Protein AF-A0A9D5JSS4-F1 (afdb_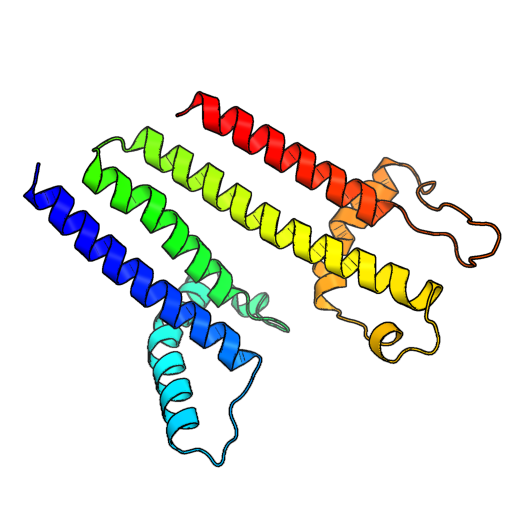monomer_lite)

Secondary structure (DSSP, 8-state):
-HHHHHHHHHHHHHHHHHHHHHHHHHHHHHSPPPTT-HHHHHHHHHHHHHHHHHHHHHHHHTTGGGT-SS---HHHHHHHHHHHHIIIIIHHHHH--HHHHHHHHHHHHHHHHHHHHHHHHHHHHHHHHHHHH-TTSGGGG---HHHHHHHHHHHHHHHHHTTTTTEEEETTEEEEEE-HHHHHHHHHHHHHHHHHHHHHT--

Structure (mmCIF, N/CA/C/O backbone):
data_AF-A0A9D5JSS4-F1
#
_entry.id   AF-A0A9D5JSS4-F1
#
loop_
_atom_site.group_PDB
_atom_site.id
_atom_site.type_symbol
_atom_site.label_atom_id
_atom_site.label_alt_id
_atom_site.label_comp_id
_atom_site.label_asym_id
_atom_site.label_entity_id
_atom_site.label_seq_id
_atom_site.pdbx_PDB_ins_code
_atom_site.Cartn_x
_atom_site.Cartn_y
_atom_site.Cartn_z
_atom_site.occupancy
_atom_site.B_iso_or_equiv
_atom_site.auth_seq_id
_atom_site.auth_comp_id
_atom_site.auth_asym_id
_atom_site.auth_atom_id
_atom_site.pdbx_PDB_model_num
ATOM 1 N N . MET A 1 1 ? -21.360 8.383 25.115 1.00 73.62 1 MET A N 1
ATOM 2 C CA . MET A 1 1 ? -20.710 8.762 23.834 1.00 73.62 1 MET A CA 1
ATOM 3 C C . MET A 1 1 ? -19.256 9.223 23.995 1.00 73.62 1 MET A C 1
ATOM 5 O O . MET A 1 1 ? -18.426 8.776 23.217 1.00 73.62 1 MET A O 1
ATOM 9 N N . ILE A 1 2 ? -18.907 10.043 24.999 1.00 89.69 2 ILE A N 1
ATOM 10 C CA . ILE A 1 2 ? -17.524 10.543 25.194 1.00 89.69 2 ILE A CA 1
ATOM 11 C C . ILE A 1 2 ? -16.511 9.417 25.475 1.00 89.69 2 ILE A C 1
ATOM 13 O O . ILE A 1 2 ? -15.455 9.380 24.853 1.00 89.69 2 ILE A O 1
ATOM 17 N N . VAL A 1 3 ? -16.852 8.458 26.346 1.00 91.31 3 VAL A N 1
ATOM 18 C CA . VAL A 1 3 ? -15.957 7.341 26.716 1.00 91.31 3 VAL A CA 1
ATOM 19 C C . VAL A 1 3 ? -15.521 6.525 25.495 1.00 91.31 3 VAL A C 1
ATOM 21 O O . VAL A 1 3 ? -14.331 6.288 25.305 1.00 91.31 3 VAL A O 1
ATOM 24 N N . LEU A 1 4 ? -16.467 6.153 24.626 1.00 92.12 4 LEU A N 1
ATOM 25 C CA . LEU A 1 4 ? -16.175 5.371 23.425 1.00 92.12 4 LEU A CA 1
ATOM 26 C C . LEU A 1 4 ? -15.297 6.142 22.433 1.00 92.12 4 LEU A C 1
ATOM 28 O O . LEU A 1 4 ? -14.368 5.578 21.864 1.00 92.12 4 LEU A O 1
ATOM 32 N N . ARG A 1 5 ? -15.542 7.447 22.274 1.00 92.69 5 ARG A N 1
ATOM 33 C CA . ARG A 1 5 ? -14.715 8.315 21.428 1.00 92.69 5 ARG A CA 1
ATOM 34 C C . ARG A 1 5 ? -13.285 8.428 21.962 1.00 92.69 5 ARG A C 1
ATOM 36 O O . ARG A 1 5 ? -12.343 8.345 21.181 1.00 92.69 5 ARG A O 1
ATOM 43 N N . ASN A 1 6 ? -13.116 8.566 23.276 1.00 95.12 6 ASN A N 1
ATOM 44 C CA . ASN A 1 6 ? -11.794 8.593 23.904 1.00 95.12 6 ASN A CA 1
ATOM 45 C C . ASN A 1 6 ? -11.066 7.260 23.715 1.00 95.12 6 ASN A C 1
ATOM 47 O O . ASN A 1 6 ? -9.892 7.246 23.354 1.00 95.12 6 ASN A O 1
ATOM 51 N N . PHE A 1 7 ? -11.777 6.144 23.871 1.00 96.12 7 PHE A N 1
ATOM 52 C CA . PHE A 1 7 ? -11.230 4.818 23.604 1.00 96.12 7 PHE A CA 1
ATOM 53 C C . PHE A 1 7 ? -10.817 4.648 22.134 1.00 96.12 7 PHE A C 1
ATOM 55 O O . PHE A 1 7 ? -9.712 4.186 21.854 1.00 96.12 7 PHE A O 1
ATOM 62 N N . ALA A 1 8 ? -11.644 5.115 21.193 1.00 96.94 8 ALA A N 1
ATOM 63 C CA . ALA A 1 8 ? -11.317 5.120 19.770 1.00 96.94 8 ALA A CA 1
ATOM 64 C C . ALA A 1 8 ? -10.038 5.919 19.480 1.00 96.94 8 ALA A C 1
ATOM 66 O O . ALA A 1 8 ? -9.200 5.473 18.705 1.00 96.94 8 ALA A O 1
ATOM 67 N N . ASN A 1 9 ? -9.860 7.076 20.125 1.00 96.56 9 ASN A N 1
ATOM 68 C CA . ASN A 1 9 ? -8.666 7.907 19.962 1.00 96.56 9 ASN A CA 1
ATOM 69 C C . ASN A 1 9 ? -7.401 7.229 20.500 1.00 96.56 9 ASN A C 1
ATOM 71 O O . ASN A 1 9 ? -6.352 7.330 19.871 1.00 96.56 9 ASN A O 1
ATOM 75 N N . ILE A 1 10 ? -7.498 6.510 21.621 1.00 97.88 10 ILE A N 1
ATOM 76 C CA . ILE A 1 10 ? -6.377 5.722 22.150 1.00 97.88 10 ILE A CA 1
ATOM 77 C C . ILE A 1 10 ? -6.001 4.619 21.157 1.00 97.88 10 ILE A C 1
ATOM 79 O O . ILE A 1 10 ? -4.826 4.468 20.832 1.00 97.88 10 ILE A O 1
ATOM 83 N N . ILE A 1 11 ? -6.985 3.885 20.626 1.00 98.06 11 ILE A N 1
ATOM 84 C CA . ILE A 1 11 ? -6.733 2.849 19.613 1.00 98.06 11 ILE A CA 1
ATOM 85 C C . ILE A 1 11 ? -6.098 3.456 18.359 1.00 98.06 11 ILE A C 1
ATOM 87 O O . ILE A 1 11 ? -5.116 2.917 17.857 1.00 98.06 11 ILE A O 1
ATOM 91 N N . ASP A 1 12 ? -6.622 4.578 17.867 1.00 98.19 12 ASP A N 1
ATOM 92 C CA . ASP A 1 12 ? -6.081 5.278 16.700 1.00 98.19 12 ASP A CA 1
ATOM 93 C C . ASP A 1 12 ? -4.618 5.680 16.912 1.00 98.19 12 ASP A C 1
ATOM 95 O O . ASP A 1 12 ? -3.776 5.419 16.056 1.00 98.19 12 ASP A O 1
ATOM 99 N N . MET A 1 13 ? -4.300 6.233 18.087 1.00 98.12 13 MET A N 1
ATOM 100 C CA . MET A 1 13 ? -2.940 6.606 18.471 1.00 98.12 13 MET A CA 1
ATOM 101 C C . MET A 1 13 ? -2.007 5.389 18.506 1.00 98.12 13 MET A C 1
A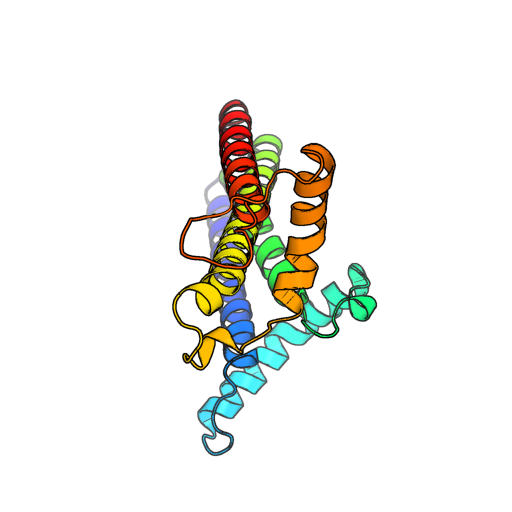TOM 103 O O . MET A 1 13 ? -0.905 5.449 17.961 1.00 98.12 13 MET A O 1
ATOM 107 N N . LEU A 1 14 ? -2.443 4.269 19.093 1.00 98.31 14 LEU A N 1
ATOM 108 C CA . LEU A 1 14 ? -1.659 3.030 19.145 1.00 98.31 14 LEU A CA 1
ATOM 109 C C . LEU A 1 14 ? -1.434 2.437 17.748 1.00 98.31 14 LEU A C 1
ATOM 111 O O . LEU A 1 14 ? -0.310 2.066 17.410 1.00 98.31 14 LEU A O 1
ATOM 115 N N . LEU A 1 15 ? -2.478 2.385 16.916 1.00 98.12 15 LEU A N 1
ATOM 116 C CA . LEU A 1 15 ? -2.382 1.915 15.533 1.00 98.12 15 LEU A CA 1
ATOM 117 C C . LEU A 1 15 ? -1.469 2.820 14.700 1.00 98.12 15 LEU A C 1
ATOM 119 O O . LEU A 1 15 ? -0.669 2.321 13.913 1.00 98.12 15 LEU A O 1
ATOM 123 N N . GLN A 1 16 ? -1.548 4.138 14.883 1.00 97.50 16 GLN A N 1
ATOM 124 C CA . GLN A 1 16 ? -0.686 5.096 14.198 1.00 97.50 16 GLN A CA 1
ATOM 125 C C . GLN A 1 16 ? 0.778 4.955 14.627 1.00 97.50 16 GLN A C 1
ATOM 127 O O . GLN A 1 16 ? 1.660 4.924 13.770 1.00 97.50 16 GLN A O 1
ATOM 132 N N . ALA A 1 17 ? 1.046 4.825 15.928 1.00 97.81 17 ALA A N 1
ATOM 133 C CA . ALA A 1 17 ? 2.392 4.582 16.439 1.00 97.81 17 ALA A CA 1
ATOM 134 C C . ALA A 1 17 ? 2.964 3.265 15.893 1.00 97.81 17 ALA A C 1
ATOM 136 O O . ALA A 1 17 ? 4.106 3.221 15.433 1.00 97.81 17 ALA A O 1
ATOM 137 N N . TYR A 1 18 ? 2.155 2.202 15.868 1.00 97.81 18 TYR A N 1
ATOM 138 C CA . TYR A 1 18 ? 2.585 0.920 15.321 1.00 97.81 18 TYR A CA 1
ATOM 139 C C . TYR A 1 18 ? 2.814 0.972 13.803 1.00 97.81 18 TYR A C 1
ATOM 141 O O . TYR A 1 18 ? 3.775 0.383 13.311 1.00 97.81 18 TYR A O 1
ATOM 149 N N . LEU A 1 19 ? 2.008 1.738 13.057 1.00 96.25 19 LEU A N 1
ATOM 150 C CA . LEU A 1 19 ? 2.233 1.983 11.630 1.00 96.25 19 LEU A CA 1
ATOM 151 C C . LEU A 1 19 ? 3.608 2.619 11.388 1.00 96.25 19 LEU A C 1
ATOM 153 O O . LEU A 1 19 ? 4.338 2.154 10.514 1.00 96.25 19 LEU A O 1
ATOM 157 N N . TRP A 1 20 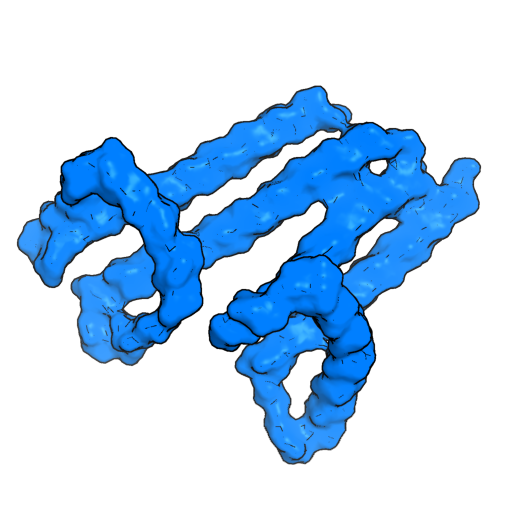? 3.996 3.619 12.187 1.00 96.44 20 TRP A N 1
ATOM 158 C CA . TRP A 1 20 ? 5.334 4.217 12.111 1.00 96.44 20 TRP A CA 1
ATOM 159 C C . TRP A 1 20 ? 6.450 3.212 12.418 1.00 96.44 20 TRP A C 1
ATOM 161 O O . TRP A 1 20 ? 7.455 3.196 11.711 1.00 96.44 20 TRP A O 1
ATOM 171 N N . ILE A 1 21 ? 6.270 2.330 13.409 1.00 96.12 21 ILE A N 1
ATOM 172 C CA . ILE A 1 21 ? 7.230 1.251 13.709 1.00 96.12 21 ILE A CA 1
ATOM 173 C C . ILE A 1 21 ? 7.411 0.330 12.495 1.00 96.12 21 ILE A C 1
ATOM 175 O O . ILE A 1 21 ? 8.542 0.045 12.098 1.00 96.12 21 ILE A O 1
ATOM 179 N N . VAL A 1 22 ? 6.312 -0.120 11.883 1.00 95.75 22 VAL A N 1
ATOM 180 C CA . VAL A 1 22 ? 6.355 -0.983 10.692 1.00 95.75 22 VAL A CA 1
ATOM 181 C C . VAL A 1 22 ? 7.018 -0.259 9.521 1.00 95.75 22 VAL A C 1
ATOM 183 O O . VAL A 1 22 ? 7.870 -0.836 8.850 1.00 95.75 22 VAL A O 1
ATOM 186 N N . PHE A 1 23 ? 6.685 1.013 9.304 1.00 93.06 23 PHE A N 1
ATOM 187 C CA . PHE A 1 23 ? 7.268 1.826 8.239 1.00 93.06 23 PHE A CA 1
ATOM 188 C C . PHE A 1 23 ? 8.787 1.997 8.400 1.00 93.06 23 PHE A C 1
ATOM 190 O O . PHE A 1 23 ? 9.537 1.760 7.453 1.00 93.06 23 PHE A O 1
ATOM 197 N N . LEU A 1 24 ? 9.263 2.306 9.613 1.00 93.75 24 LEU A N 1
ATOM 198 C CA . LEU A 1 24 ? 10.697 2.370 9.916 1.00 93.75 24 LEU A CA 1
ATOM 199 C C . LEU A 1 24 ? 11.385 1.018 9.696 1.00 93.75 24 LEU A C 1
ATOM 201 O O . LEU A 1 24 ? 12.474 0.971 9.128 1.00 93.75 24 LEU A O 1
ATOM 205 N N . ALA A 1 25 ? 10.751 -0.089 10.096 1.00 91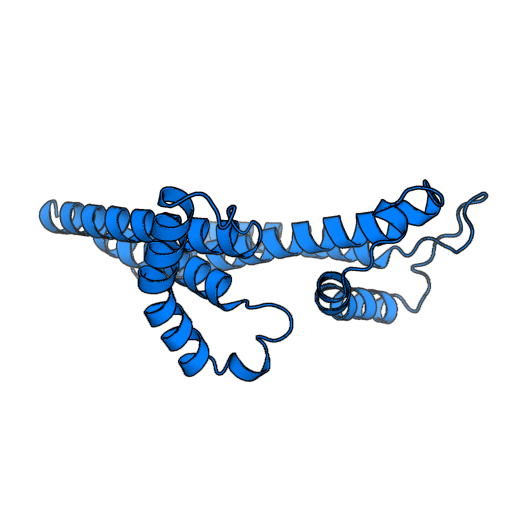.75 25 ALA A N 1
ATOM 206 C CA . ALA A 1 25 ? 11.297 -1.426 9.868 1.00 91.75 25 ALA A CA 1
ATOM 207 C C . ALA A 1 25 ? 11.483 -1.731 8.371 1.00 91.75 25 ALA A C 1
ATOM 209 O O . ALA A 1 25 ? 12.486 -2.341 8.000 1.00 91.75 25 ALA A O 1
ATOM 210 N N . VAL A 1 26 ? 10.562 -1.273 7.512 1.00 89.81 26 VAL A N 1
ATOM 211 C CA . VAL A 1 26 ? 10.695 -1.388 6.049 1.00 89.81 26 VAL A CA 1
ATOM 212 C C . VAL A 1 26 ? 11.866 -0.555 5.542 1.00 89.81 26 VAL A C 1
ATOM 214 O O . VAL A 1 26 ? 12.731 -1.099 4.859 1.00 89.81 26 VAL A O 1
ATOM 217 N N . ILE A 1 27 ? 11.948 0.723 5.918 1.00 88.75 27 ILE A N 1
ATOM 218 C CA . ILE A 1 27 ? 13.041 1.610 5.487 1.00 88.75 27 ILE A CA 1
ATOM 219 C C . ILE A 1 27 ? 14.402 1.015 5.863 1.00 88.75 27 ILE A C 1
ATOM 221 O O . ILE A 1 27 ? 15.266 0.852 5.003 1.00 88.75 27 ILE A O 1
ATOM 225 N N . PHE A 1 28 ? 14.589 0.614 7.122 1.00 87.94 28 PHE A N 1
ATOM 226 C CA . PHE A 1 28 ? 15.863 0.058 7.587 1.00 87.94 28 PHE A CA 1
ATOM 227 C C . PHE A 1 28 ? 16.152 -1.355 7.069 1.00 87.94 28 PHE A C 1
ATOM 229 O O . PHE A 1 28 ? 17.282 -1.826 7.197 1.00 87.94 28 PHE A O 1
ATOM 236 N N . SER A 1 29 ? 15.168 -2.036 6.474 1.00 82.12 29 SER A N 1
ATOM 237 C CA . SER A 1 29 ? 15.419 -3.285 5.748 1.00 82.12 29 SER A CA 1
ATOM 238 C C . SER A 1 29 ? 16.090 -3.047 4.393 1.00 82.12 29 SER A C 1
ATOM 240 O O . SER A 1 29 ? 16.840 -3.905 3.936 1.00 82.12 29 SER A O 1
ATOM 242 N N . TRP A 1 30 ? 15.849 -1.888 3.767 1.00 76.44 30 TRP A N 1
ATOM 243 C CA . TRP A 1 30 ? 16.453 -1.502 2.486 1.00 76.44 30 TRP A CA 1
ATOM 244 C C . TRP A 1 30 ? 17.737 -0.700 2.670 1.00 76.44 30 TRP A C 1
ATOM 246 O O . TRP A 1 30 ? 18.669 -0.839 1.884 1.00 76.44 30 TRP A O 1
ATOM 256 N N . PHE A 1 31 ? 17.800 0.098 3.734 1.00 79.00 31 PHE A N 1
ATOM 257 C CA . PHE A 1 31 ? 18.959 0.903 4.098 1.00 79.00 31 PHE A CA 1
ATOM 258 C C . PHE A 1 31 ? 19.558 0.370 5.405 1.00 79.00 31 PHE A C 1
ATOM 260 O O . PHE A 1 31 ? 19.241 0.883 6.487 1.00 79.00 31 PHE A O 1
ATOM 267 N N . PRO A 1 32 ? 20.388 -0.690 5.346 1.00 77.62 32 PRO A N 1
ATOM 268 C CA . PRO A 1 32 ? 21.044 -1.204 6.534 1.00 77.62 32 PRO A CA 1
ATOM 269 C C . PRO A 1 32 ? 21.988 -0.136 7.097 1.00 77.62 32 PRO A C 1
ATOM 271 O O . PRO A 1 32 ? 22.858 0.390 6.408 1.00 77.62 32 PRO A O 1
ATOM 274 N N . LEU A 1 33 ? 21.793 0.185 8.371 1.00 79.19 33 LEU A N 1
ATOM 275 C CA . LEU A 1 33 ? 22.648 1.072 9.143 1.00 79.19 33 LEU A CA 1
ATOM 276 C C . LEU A 1 33 ? 24.053 0.476 9.303 1.00 79.19 33 LEU A C 1
ATOM 278 O O . LEU A 1 33 ? 24.225 -0.745 9.300 1.00 79.19 33 LEU A O 1
ATOM 282 N N . SER A 1 34 ? 25.050 1.351 9.468 1.00 80.25 34 SER A N 1
ATOM 283 C CA . SER A 1 34 ? 26.449 0.947 9.625 1.00 80.25 34 SER A CA 1
ATOM 284 C C . SER A 1 34 ? 26.624 -0.010 10.815 1.00 80.25 34 SER A C 1
ATOM 286 O O . SER A 1 34 ? 26.186 0.319 11.922 1.00 80.25 34 SER A O 1
ATOM 288 N N . PRO A 1 35 ? 27.323 -1.150 10.640 1.00 79.12 35 PRO A N 1
ATOM 289 C CA . PRO A 1 35 ? 27.594 -2.095 11.721 1.00 79.12 35 PRO A CA 1
ATOM 290 C C . PRO A 1 35 ? 28.406 -1.513 12.876 1.00 79.12 35 PRO A C 1
ATOM 292 O O . PRO A 1 35 ? 28.467 -2.126 13.928 1.00 79.12 35 PRO A O 1
ATOM 295 N N . HIS A 1 36 ? 29.051 -0.362 12.717 1.00 83.81 36 HIS A N 1
ATOM 296 C CA . HIS A 1 36 ? 29.939 0.182 13.746 1.00 83.81 36 HIS A CA 1
ATOM 297 C C . HIS A 1 36 ? 29.241 1.176 14.685 1.00 83.81 36 HIS A C 1
ATOM 299 O O . HIS A 1 36 ? 29.831 1.556 15.690 1.00 83.81 36 HIS A O 1
ATOM 305 N N . ASP A 1 37 ? 27.992 1.567 14.400 1.00 86.06 37 ASP A N 1
ATOM 306 C CA . ASP A 1 37 ? 27.208 2.445 15.275 1.00 86.06 37 ASP A CA 1
ATOM 307 C C . ASP A 1 37 ? 26.322 1.613 16.232 1.00 86.06 37 ASP A C 1
ATOM 309 O O . ASP A 1 37 ? 25.339 0.994 15.795 1.00 86.06 37 ASP A O 1
ATOM 313 N N . PRO A 1 38 ? 26.619 1.598 17.549 1.00 87.62 38 PRO A N 1
ATOM 314 C CA . PRO A 1 38 ? 25.865 0.813 18.525 1.00 87.62 38 PRO A CA 1
ATOM 315 C C . PRO A 1 38 ? 24.394 1.234 18.635 1.00 87.62 38 PRO A C 1
ATOM 317 O O . PRO A 1 38 ? 23.538 0.411 18.966 1.00 87.62 38 PRO A O 1
ATOM 320 N N . THR A 1 39 ? 24.078 2.507 18.392 1.00 88.06 39 THR A N 1
ATOM 321 C CA . THR A 1 39 ? 22.711 3.040 18.498 1.00 88.06 39 THR A CA 1
ATOM 322 C C . THR A 1 39 ? 21.869 2.559 17.329 1.00 88.06 39 THR A C 1
ATOM 324 O O . THR A 1 39 ? 20.750 2.073 17.508 1.00 88.06 39 THR A O 1
ATOM 327 N N . ALA A 1 40 ? 22.445 2.620 16.134 1.00 86.62 40 ALA A N 1
ATOM 328 C CA . ALA A 1 40 ? 21.809 2.184 14.905 1.00 86.62 40 ALA A CA 1
ATOM 329 C C . ALA A 1 40 ? 21.436 0.688 14.968 1.00 86.62 40 ALA A C 1
ATOM 331 O O . ALA A 1 40 ? 20.300 0.301 14.673 1.00 86.62 40 ALA A O 1
ATOM 332 N N . GLN A 1 41 ? 22.348 -0.153 15.471 1.00 87.81 41 GLN A N 1
ATOM 333 C CA . GLN A 1 41 ? 22.074 -1.575 15.696 1.00 87.81 41 GLN A CA 1
ATOM 334 C C . GLN A 1 41 ? 20.922 -1.814 16.682 1.00 87.81 41 GLN A C 1
ATOM 336 O O . GLN A 1 41 ? 20.050 -2.650 16.429 1.00 87.81 41 GLN A O 1
ATOM 341 N N . LYS A 1 42 ? 20.890 -1.075 17.801 1.00 90.88 42 LYS A N 1
ATOM 342 C CA . LYS A 1 42 ? 19.817 -1.192 18.803 1.00 90.88 42 LYS A CA 1
ATOM 343 C C . LYS A 1 42 ? 18.452 -0.874 18.197 1.00 90.88 42 LYS A C 1
ATOM 345 O O . LYS A 1 42 ? 17.502 -1.616 18.448 1.00 90.88 42 LYS A O 1
ATOM 350 N N . ILE A 1 43 ? 18.362 0.169 17.368 1.00 91.00 43 ILE A N 1
ATOM 351 C CA . ILE A 1 43 ? 17.123 0.544 16.670 1.00 91.00 43 ILE A CA 1
ATOM 352 C C . ILE A 1 43 ? 16.675 -0.587 15.742 1.00 91.00 43 ILE A C 1
ATOM 354 O O . ILE A 1 43 ? 15.534 -1.035 15.832 1.00 91.00 43 ILE A O 1
ATOM 358 N N . GLN A 1 44 ? 17.565 -1.115 14.898 1.00 90.12 44 GLN A N 1
ATOM 359 C CA . GLN A 1 44 ? 17.215 -2.221 14.001 1.00 90.12 44 GLN A CA 1
ATOM 360 C C . GLN A 1 44 ? 16.756 -3.470 14.753 1.00 90.12 44 GLN A C 1
ATOM 362 O O . GLN A 1 44 ? 15.794 -4.122 14.347 1.00 90.12 44 GLN A O 1
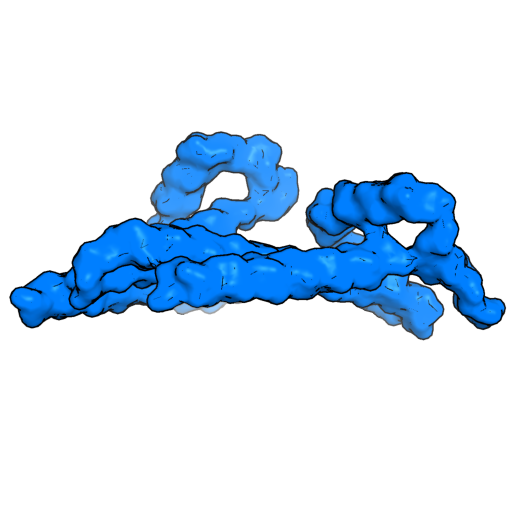ATOM 367 N N . HIS A 1 45 ? 17.429 -3.811 15.851 1.00 91.44 45 HIS A N 1
ATOM 368 C CA . HIS A 1 45 ? 17.070 -4.964 16.670 1.00 91.44 45 HIS A CA 1
ATOM 369 C C . HIS A 1 45 ? 15.713 -4.785 17.348 1.00 91.44 45 HIS A C 1
ATOM 371 O O . HIS A 1 45 ? 14.897 -5.708 17.346 1.00 91.44 45 HIS A O 1
ATOM 377 N N . PHE A 1 46 ? 15.442 -3.587 17.873 1.00 94.50 46 PHE A N 1
ATOM 378 C CA . PHE A 1 46 ? 14.136 -3.230 18.417 1.00 94.50 46 PHE A CA 1
ATOM 379 C C . PHE A 1 46 ? 13.040 -3.357 17.355 1.00 94.50 46 PHE A C 1
ATOM 381 O O . PHE A 1 46 ? 12.061 -4.066 17.578 1.00 94.50 46 PHE A O 1
ATOM 388 N N . LEU A 1 47 ? 13.231 -2.750 16.179 1.00 94.38 47 LEU A N 1
ATOM 389 C CA . LEU A 1 47 ? 12.264 -2.799 15.082 1.00 94.38 47 LEU A CA 1
ATOM 390 C C . LEU A 1 47 ? 11.996 -4.235 14.632 1.00 94.38 47 LEU A C 1
ATOM 392 O O . LEU A 1 47 ? 10.837 -4.625 14.497 1.00 94.38 47 LEU A O 1
ATOM 396 N N . LYS A 1 48 ? 13.044 -5.054 14.470 1.00 92.50 48 LYS A N 1
ATOM 397 C CA . LYS A 1 48 ? 12.897 -6.483 14.157 1.00 92.50 48 LYS A CA 1
ATOM 398 C C . LYS A 1 48 ? 12.106 -7.205 15.243 1.00 92.50 48 LYS A C 1
ATOM 400 O O . LYS A 1 48 ? 11.146 -7.894 14.924 1.00 92.50 48 LYS A O 1
ATOM 405 N N . ARG A 1 49 ? 12.438 -7.032 16.523 1.00 95.50 49 ARG A N 1
ATOM 406 C CA . ARG A 1 49 ? 11.698 -7.679 17.623 1.00 95.50 49 ARG A CA 1
ATOM 407 C C . ARG A 1 49 ? 10.235 -7.236 17.699 1.00 95.50 49 ARG A C 1
ATOM 409 O O . ARG A 1 49 ? 9.378 -8.072 17.959 1.00 95.50 49 ARG A O 1
ATOM 416 N N . ALA A 1 50 ? 9.951 -5.961 17.442 1.00 95.88 50 ALA A N 1
ATOM 417 C CA . ALA A 1 50 ? 8.601 -5.401 17.489 1.00 95.88 50 ALA A CA 1
ATOM 418 C C . ALA A 1 50 ? 7.724 -5.821 16.294 1.00 95.88 50 ALA A C 1
ATOM 420 O O . ALA A 1 50 ? 6.503 -5.931 16.421 1.00 95.88 50 ALA A O 1
ATOM 421 N N . THR A 1 51 ? 8.324 -6.057 15.125 1.00 96.25 51 THR A N 1
ATOM 422 C CA . THR A 1 51 ? 7.585 -6.357 13.886 1.00 96.25 51 THR A CA 1
ATOM 423 C C . THR A 1 51 ? 7.557 -7.839 13.537 1.00 96.25 51 THR A C 1
ATOM 425 O O . THR A 1 51 ? 6.546 -8.326 13.035 1.00 96.25 51 THR A O 1
ATOM 428 N N . GLN A 1 52 ? 8.613 -8.596 13.846 1.00 94.12 52 GLN A N 1
ATOM 429 C CA . GLN A 1 52 ? 8.748 -9.989 13.421 1.00 94.12 52 GLN A CA 1
ATOM 430 C C . GLN A 1 52 ? 7.628 -10.918 13.922 1.00 94.12 52 GLN A C 1
ATOM 432 O O . GLN A 1 52 ? 7.221 -11.774 13.136 1.00 94.12 52 GLN A O 1
ATOM 437 N N . PRO A 1 53 ? 7.088 -10.795 15.154 1.00 95.38 53 PRO A N 1
ATOM 438 C CA . PRO A 1 53 ? 5.951 -11.611 15.582 1.00 95.38 53 PRO A CA 1
ATOM 439 C C . PRO A 1 53 ? 4.732 -11.420 14.675 1.00 95.38 53 PRO A C 1
ATOM 441 O O . PRO A 1 53 ? 4.149 -12.399 14.209 1.00 95.38 53 PRO A O 1
ATOM 444 N N . VAL A 1 54 ? 4.407 -10.165 14.348 1.00 95.62 54 VAL A N 1
ATOM 445 C CA . VAL A 1 54 ? 3.291 -9.821 13.459 1.00 95.62 54 VAL A CA 1
ATOM 446 C C . VAL A 1 54 ? 3.602 -10.243 12.027 1.00 95.62 54 VAL A C 1
ATOM 448 O O . VAL A 1 54 ? 2.782 -10.899 11.393 1.00 95.62 54 VAL A O 1
ATOM 451 N N . PHE A 1 55 ? 4.811 -9.982 11.528 1.00 94.19 55 PHE A N 1
ATOM 452 C CA . PHE A 1 55 ? 5.209 -10.420 10.190 1.00 94.19 55 PHE A CA 1
ATOM 453 C C . PHE A 1 55 ? 5.129 -11.945 10.050 1.00 94.19 55 PHE A C 1
ATOM 455 O O . PHE A 1 55 ? 4.583 -12.459 9.080 1.00 94.19 55 PHE A O 1
ATOM 462 N N . ASN A 1 56 ? 5.602 -12.698 11.040 1.00 92.69 56 ASN A N 1
ATOM 463 C CA . ASN A 1 56 ? 5.506 -14.155 11.036 1.00 92.69 56 ASN A CA 1
ATOM 464 C C . ASN A 1 56 ? 4.056 -14.643 11.091 1.00 92.69 56 ASN A C 1
ATOM 466 O O . ASN A 1 56 ? 3.732 -15.608 10.398 1.00 92.69 56 ASN A O 1
ATOM 470 N N . ALA A 1 57 ? 3.195 -13.991 11.879 1.00 92.94 57 ALA A N 1
ATOM 471 C CA . ALA A 1 57 ? 1.772 -14.307 11.908 1.00 92.94 57 ALA A CA 1
ATOM 472 C C . ALA A 1 57 ? 1.154 -14.130 10.513 1.00 92.94 57 ALA A C 1
ATOM 474 O O . ALA A 1 57 ? 0.588 -15.077 9.980 1.00 92.94 57 ALA A O 1
ATOM 475 N N . PHE A 1 58 ? 1.378 -12.986 9.861 1.00 92.50 58 PHE A N 1
ATOM 476 C CA . PHE A 1 58 ? 0.891 -12.732 8.503 1.00 92.50 58 PHE A CA 1
ATOM 477 C C . PHE A 1 58 ? 1.449 -13.724 7.475 1.00 92.50 58 PHE A C 1
ATOM 479 O O . PHE A 1 58 ? 0.690 -14.279 6.682 1.00 92.50 58 PHE A O 1
ATOM 486 N N . ARG A 1 59 ? 2.757 -14.019 7.511 1.00 91.44 59 ARG A N 1
ATOM 487 C CA . ARG A 1 59 ? 3.380 -15.002 6.604 1.00 91.44 59 ARG A CA 1
ATOM 488 C C . ARG A 1 59 ? 2.764 -16.393 6.736 1.00 91.44 59 ARG A C 1
ATOM 490 O O . ARG A 1 59 ? 2.680 -17.103 5.737 1.00 91.44 59 ARG A O 1
ATOM 497 N N . ARG A 1 60 ? 2.370 -16.795 7.948 1.00 89.62 60 ARG A N 1
ATOM 498 C CA . ARG A 1 60 ? 1.705 -18.080 8.206 1.00 89.62 60 ARG A CA 1
ATOM 499 C C . ARG A 1 60 ? 0.243 -18.046 7.769 1.00 89.62 60 ARG A C 1
ATOM 501 O O . ARG A 1 60 ? -0.157 -18.907 6.996 1.00 89.62 60 ARG A O 1
ATOM 508 N N . THR A 1 61 ? -0.516 -17.039 8.198 1.00 90.50 61 THR A N 1
ATOM 509 C CA . THR A 1 61 ? -1.954 -16.914 7.912 1.00 90.50 61 THR A CA 1
ATOM 510 C C . THR A 1 61 ? -2.240 -16.838 6.416 1.00 90.50 61 THR A C 1
ATOM 512 O O . THR A 1 61 ? -3.107 -17.548 5.920 1.00 90.50 61 THR A O 1
ATOM 515 N N . PHE A 1 62 ? -1.477 -16.031 5.679 1.00 84.50 62 PHE A N 1
ATOM 516 C CA . PHE A 1 62 ? -1.659 -15.851 4.236 1.00 84.50 62 PHE A CA 1
ATOM 517 C C . PHE A 1 62 ? -0.755 -16.771 3.397 1.00 84.50 62 PHE A C 1
ATOM 519 O O . PHE A 1 62 ? -0.633 -16.574 2.192 1.00 84.50 62 PHE A O 1
ATOM 526 N N . GLN A 1 63 ? -0.085 -17.751 4.026 1.00 83.62 63 GLN A N 1
ATOM 527 C CA . GLN A 1 63 ? 0.818 -18.715 3.374 1.00 83.62 63 GLN A CA 1
ATOM 528 C C . GLN A 1 63 ? 1.857 -18.056 2.443 1.00 83.62 63 GLN A C 1
ATOM 530 O O . GLN A 1 63 ? 2.276 -18.608 1.424 1.00 83.62 63 GLN A O 1
ATOM 535 N N . LEU A 1 64 ? 2.324 -16.860 2.812 1.00 78.69 64 LEU A N 1
ATOM 536 C CA . LEU A 1 64 ? 3.177 -16.018 1.967 1.00 78.69 64 LEU A CA 1
ATOM 537 C C . LEU A 1 64 ? 4.591 -16.571 1.810 1.00 78.69 64 LEU A C 1
ATOM 539 O O . LEU A 1 64 ? 5.344 -16.083 0.979 1.00 78.69 64 LEU A O 1
ATOM 543 N N . GLN A 1 65 ? 4.956 -17.604 2.569 1.00 71.62 65 GLN A N 1
ATOM 544 C CA . GLN A 1 65 ? 6.283 -18.229 2.560 1.00 71.62 65 GLN A CA 1
ATOM 545 C C . GLN A 1 65 ? 6.737 -18.644 1.150 1.00 71.62 65 GLN A C 1
ATOM 547 O O . GLN A 1 65 ? 7.929 -18.605 0.845 1.00 71.62 65 GLN A O 1
ATOM 552 N N . ARG A 1 66 ? 5.784 -18.994 0.273 1.00 61.75 66 ARG A N 1
ATOM 553 C CA . ARG A 1 66 ? 6.041 -19.344 -1.131 1.00 61.75 66 ARG A CA 1
ATOM 554 C C . ARG A 1 66 ? 6.297 -18.125 -2.030 1.00 61.75 66 ARG A C 1
ATOM 556 O O . ARG A 1 66 ? 6.941 -18.261 -3.063 1.00 61.75 66 ARG A O 1
ATOM 563 N N . TYR A 1 67 ? 5.826 -16.948 -1.624 1.00 61.03 67 TYR A N 1
ATOM 564 C CA . TYR A 1 67 ? 5.858 -15.695 -2.387 1.00 61.03 67 TYR A CA 1
ATOM 565 C C . TYR A 1 67 ? 6.855 -14.661 -1.831 1.00 61.03 67 TYR A C 1
ATOM 567 O O . TYR A 1 67 ? 7.122 -13.658 -2.481 1.00 61.03 67 TYR A O 1
ATOM 575 N N . THR A 1 68 ? 7.457 -14.909 -0.662 1.00 60.03 68 THR A N 1
ATOM 576 C CA . THR A 1 68 ? 8.405 -14.001 0.018 1.00 60.03 68 THR A CA 1
ATOM 577 C C . THR A 1 68 ? 9.840 -14.045 -0.526 1.00 60.03 68 THR A C 1
ATOM 579 O O . THR A 1 68 ? 10.762 -13.556 0.124 1.00 60.03 68 THR A O 1
ATOM 582 N N . ARG A 1 69 ? 10.081 -14.652 -1.694 1.00 66.00 69 ARG A N 1
ATOM 583 C CA . ARG A 1 69 ? 11.399 -14.665 -2.353 1.00 66.00 69 ARG A CA 1
ATOM 584 C C . ARG A 1 69 ? 11.230 -14.222 -3.810 1.00 66.00 69 ARG A C 1
ATOM 586 O O . ARG A 1 69 ? 10.519 -14.905 -4.543 1.00 66.00 69 ARG A O 1
ATOM 593 N N . PRO A 1 70 ? 11.859 -13.123 -4.275 1.00 66.12 70 PRO A N 1
ATOM 594 C CA . PRO A 1 70 ? 12.962 -12.371 -3.658 1.00 66.12 70 PRO A CA 1
ATOM 595 C C . PRO A 1 70 ? 12.570 -11.187 -2.750 1.00 66.12 70 PRO A C 1
ATOM 597 O O . PRO A 1 70 ? 13.448 -10.660 -2.077 1.00 66.12 70 PRO A O 1
ATOM 600 N N . ILE A 1 71 ? 11.304 -10.750 -2.723 1.00 72.25 71 ILE A N 1
ATOM 601 C CA . ILE A 1 71 ? 10.859 -9.575 -1.948 1.00 72.25 71 ILE A CA 1
ATOM 602 C C . ILE A 1 71 ? 9.768 -9.981 -0.963 1.00 72.25 71 ILE A C 1
ATOM 604 O O . ILE A 1 71 ? 8.859 -10.738 -1.298 1.00 72.25 71 ILE A O 1
ATOM 608 N N . ASP A 1 72 ? 9.864 -9.467 0.260 1.00 80.38 72 ASP A N 1
ATOM 609 C CA . ASP A 1 72 ? 8.888 -9.715 1.310 1.00 80.38 72 ASP A CA 1
ATOM 610 C C . ASP A 1 72 ? 7.785 -8.646 1.301 1.00 80.38 72 ASP A C 1
ATOM 612 O O . ASP A 1 72 ? 8.008 -7.502 1.690 1.00 80.38 72 ASP A O 1
ATOM 616 N N . PHE A 1 73 ? 6.579 -9.029 0.875 1.00 84.19 73 PHE A N 1
ATOM 617 C CA . PHE A 1 73 ? 5.391 -8.165 0.886 1.00 84.19 73 PHE A CA 1
ATOM 618 C C . PHE A 1 73 ? 4.664 -8.120 2.232 1.00 84.19 73 PHE A C 1
ATOM 620 O O . PHE A 1 73 ? 3.701 -7.369 2.392 1.00 84.19 73 PHE A O 1
ATOM 627 N N . THR A 1 74 ? 5.099 -8.915 3.208 1.00 90.75 74 THR A N 1
ATOM 628 C CA . THR A 1 74 ? 4.468 -8.974 4.530 1.00 90.75 74 THR A CA 1
ATOM 629 C C . THR A 1 74 ? 4.329 -7.597 5.180 1.00 90.75 74 THR A C 1
ATOM 631 O O . THR A 1 74 ? 3.238 -7.296 5.666 1.00 90.75 74 THR A O 1
ATOM 634 N N . PRO A 1 75 ? 5.352 -6.718 5.162 1.00 91.25 75 PRO A N 1
ATOM 635 C CA . PRO A 1 75 ? 5.212 -5.395 5.756 1.00 91.25 75 PRO A CA 1
ATOM 636 C C . PRO A 1 75 ? 4.122 -4.554 5.086 1.00 91.25 75 PRO A C 1
ATOM 638 O O . PRO A 1 75 ? 3.385 -3.856 5.778 1.00 91.25 75 PRO A O 1
ATOM 641 N N . LEU A 1 76 ? 3.963 -4.662 3.761 1.00 91.19 76 LEU A N 1
ATOM 642 C CA . LEU A 1 76 ? 2.907 -3.961 3.033 1.00 91.19 76 LEU A CA 1
ATOM 643 C C . LEU A 1 76 ? 1.521 -4.449 3.469 1.00 91.19 76 LEU A C 1
ATOM 645 O O . LEU A 1 76 ? 0.656 -3.631 3.760 1.00 91.19 76 LEU A O 1
ATOM 649 N N . LEU A 1 77 ? 1.315 -5.764 3.587 1.00 93.00 77 LEU A N 1
ATOM 650 C CA . LEU A 1 77 ? 0.043 -6.325 4.065 1.00 93.00 77 LEU A CA 1
ATOM 651 C C . LEU A 1 77 ? -0.289 -5.896 5.498 1.00 93.00 77 LEU A C 1
ATOM 653 O O . LEU A 1 77 ? -1.450 -5.622 5.810 1.00 93.00 77 LEU A O 1
ATOM 657 N N . VAL A 1 78 ? 0.721 -5.791 6.363 1.00 95.56 78 VAL A N 1
ATOM 658 C CA . VAL A 1 78 ? 0.545 -5.269 7.724 1.00 95.56 78 VAL A CA 1
ATOM 659 C C . VAL A 1 78 ? 0.141 -3.797 7.693 1.00 95.56 78 VAL A C 1
ATOM 661 O O . VAL A 1 78 ? -0.824 -3.430 8.361 1.00 95.56 78 VAL A O 1
ATOM 664 N N . ILE A 1 79 ? 0.807 -2.967 6.882 1.00 95.75 79 ILE A N 1
ATOM 665 C CA . ILE A 1 79 ? 0.440 -1.553 6.695 1.00 95.75 79 ILE A CA 1
ATOM 666 C C . ILE A 1 79 ? -1.006 -1.433 6.202 1.00 95.75 79 ILE A C 1
ATOM 668 O O . ILE A 1 79 ? -1.777 -0.670 6.781 1.00 95.75 79 ILE A O 1
ATOM 672 N N . LEU A 1 80 ? -1.394 -2.215 5.188 1.00 95.94 80 LEU A N 1
ATOM 673 C CA . LEU A 1 80 ? -2.757 -2.227 4.648 1.00 95.94 80 LEU A CA 1
ATOM 674 C C . LEU A 1 80 ? -3.788 -2.620 5.709 1.00 95.94 80 LEU A C 1
ATOM 676 O O . LEU A 1 80 ? -4.831 -1.981 5.815 1.00 95.94 80 LEU A O 1
ATOM 680 N N . THR A 1 81 ? -3.483 -3.621 6.535 1.00 97.00 81 THR A N 1
ATOM 681 C CA . THR A 1 81 ? -4.384 -4.061 7.609 1.00 97.00 81 THR A CA 1
ATOM 682 C C . THR A 1 81 ? -4.551 -2.984 8.674 1.00 97.00 81 THR A C 1
ATOM 684 O O . THR A 1 81 ? -5.671 -2.693 9.085 1.00 97.00 81 THR A O 1
ATOM 687 N N . ILE A 1 82 ? -3.456 -2.353 9.108 1.00 97.50 82 ILE A N 1
ATOM 688 C CA . ILE A 1 82 ? -3.520 -1.260 10.086 1.00 97.50 82 ILE A CA 1
ATOM 689 C C . ILE A 1 82 ? -4.312 -0.084 9.509 1.00 97.50 82 ILE A C 1
ATOM 691 O O . ILE A 1 82 ? -5.187 0.452 10.185 1.00 97.50 82 ILE A O 1
ATOM 695 N N . TYR A 1 83 ? -4.044 0.298 8.259 1.00 96.62 83 TYR A N 1
ATOM 696 C CA . TYR A 1 83 ? -4.762 1.371 7.574 1.00 96.62 83 TYR A CA 1
ATOM 697 C C . TYR A 1 83 ? -6.268 1.083 7.493 1.00 96.62 83 TYR A C 1
ATOM 699 O O . TYR A 1 83 ? -7.078 1.927 7.882 1.00 96.62 83 TYR A O 1
ATOM 707 N N . PHE A 1 84 ? -6.638 -0.140 7.103 1.00 98.19 84 PHE A N 1
ATOM 708 C CA . PHE A 1 84 ? -8.023 -0.599 7.084 1.00 98.19 84 PHE A CA 1
ATOM 709 C C . PHE A 1 84 ? -8.673 -0.510 8.469 1.00 98.19 84 PHE A C 1
ATOM 711 O O . PHE A 1 84 ? -9.748 0.066 8.601 1.00 98.19 84 PHE A O 1
ATOM 718 N N . LEU A 1 85 ? -8.019 -1.015 9.523 1.00 98.25 85 LEU A N 1
ATOM 719 C CA . LEU A 1 85 ? -8.547 -0.965 10.892 1.00 98.25 85 LEU A CA 1
ATOM 720 C C . LEU A 1 85 ? -8.725 0.473 11.396 1.00 98.25 85 LEU A C 1
ATOM 722 O O . LEU A 1 85 ? -9.693 0.762 12.097 1.00 98.25 85 LEU A O 1
ATOM 726 N N . ARG A 1 86 ? -7.838 1.398 11.022 1.00 98.00 86 ARG A N 1
ATOM 727 C CA . ARG A 1 86 ? -7.989 2.815 11.380 1.00 98.00 86 ARG A CA 1
ATOM 728 C C . ARG A 1 86 ? -9.197 3.464 10.707 1.00 98.00 86 ARG A C 1
ATOM 730 O O . ARG A 1 86 ? -9.846 4.302 11.318 1.00 98.00 86 ARG A O 1
ATOM 737 N N . ILE A 1 87 ? -9.529 3.095 9.474 1.00 97.06 87 ILE A N 1
ATOM 738 C CA . ILE A 1 87 ? -10.723 3.643 8.814 1.00 97.06 87 ILE A CA 1
ATOM 739 C C . ILE A 1 87 ? -11.978 2.923 9.301 1.00 97.06 87 ILE A C 1
ATOM 741 O O . ILE A 1 87 ? -12.956 3.569 9.646 1.00 97.06 87 ILE A O 1
ATOM 745 N N . PHE A 1 88 ? -11.953 1.596 9.386 1.00 98.06 88 PHE A N 1
ATOM 746 C CA . PHE A 1 88 ? -13.126 0.819 9.756 1.00 98.06 88 PHE A CA 1
ATOM 747 C C . PHE A 1 88 ? -13.387 0.855 11.263 1.00 98.06 88 PHE A C 1
ATOM 749 O O . PHE A 1 88 ? -14.389 1.410 11.713 1.00 98.06 88 PHE A O 1
ATOM 756 N N . LEU A 1 89 ? -12.494 0.262 12.057 1.00 97.69 89 LEU A N 1
ATOM 757 C CA . LEU A 1 89 ? -12.721 0.012 13.478 1.00 97.69 89 LEU A CA 1
ATOM 758 C C . LEU A 1 89 ? -12.753 1.318 14.274 1.00 97.69 89 LEU A C 1
ATOM 760 O O . LEU A 1 89 ? -13.696 1.545 15.028 1.00 97.69 89 LEU A O 1
ATOM 764 N N . VAL A 1 90 ? -11.777 2.209 14.084 1.00 97.56 90 VAL A N 1
ATOM 765 C CA . VAL A 1 90 ? -11.722 3.468 14.850 1.00 97.56 90 VAL A CA 1
ATOM 766 C C . VAL A 1 90 ? -12.903 4.374 14.510 1.00 97.56 90 VAL A C 1
ATOM 768 O O . VAL A 1 90 ? -13.529 4.906 15.426 1.00 97.56 90 VAL A O 1
ATOM 771 N N . GLN A 1 91 ? -13.240 4.552 13.227 1.00 96.50 91 GLN A N 1
ATOM 772 C CA . GLN A 1 91 ? -14.375 5.411 12.872 1.00 96.50 91 GLN A CA 1
ATOM 773 C C . GLN A 1 91 ? -15.689 4.810 13.358 1.00 96.50 91 GLN A C 1
ATOM 775 O O . GLN A 1 91 ? -16.508 5.537 13.913 1.00 96.50 91 GLN A O 1
ATOM 780 N N . THR A 1 92 ? -15.838 3.484 13.299 1.00 96.81 92 THR A N 1
ATOM 781 C CA . THR A 1 92 ? -17.014 2.794 13.848 1.00 96.81 92 THR A CA 1
ATOM 782 C C . THR A 1 92 ? -17.159 3.028 15.345 1.00 96.81 92 THR A C 1
ATOM 784 O O . THR A 1 92 ? -18.258 3.318 15.805 1.00 96.81 92 THR A O 1
ATOM 787 N N . LEU A 1 93 ? -16.066 3.021 16.108 1.00 96.19 93 LEU A N 1
ATOM 788 C CA . LEU A 1 93 ? -16.111 3.397 17.524 1.00 96.19 93 LEU A CA 1
ATOM 789 C C . LEU A 1 93 ? -16.460 4.886 17.733 1.00 96.19 93 LEU A C 1
ATOM 791 O O . LEU A 1 93 ? -17.015 5.253 18.765 1.00 96.19 93 LEU A O 1
ATOM 795 N N . ARG A 1 94 ? -16.159 5.774 16.778 1.00 95.50 94 ARG A N 1
ATOM 796 C CA . ARG A 1 94 ? -16.450 7.216 16.893 1.00 95.50 94 ARG A CA 1
ATOM 797 C C . ARG A 1 94 ? -17.889 7.584 16.531 1.00 95.50 94 ARG A C 1
ATOM 799 O O . ARG A 1 94 ? -18.435 8.488 17.168 1.00 95.50 94 ARG A O 1
ATOM 806 N N . ASN A 1 95 ? -18.465 6.944 15.513 1.00 94.38 95 ASN A N 1
ATOM 807 C CA . ASN A 1 95 ? -19.737 7.345 14.899 1.00 94.38 95 ASN A CA 1
ATOM 808 C C . ASN A 1 95 ? -20.811 6.236 14.858 1.00 94.38 95 ASN A C 1
ATOM 810 O O . ASN A 1 95 ? -21.946 6.534 14.509 1.00 94.38 95 ASN A O 1
ATOM 814 N N . MET A 1 96 ? -20.481 4.990 15.225 1.00 94.12 96 MET A N 1
ATOM 815 C CA . MET A 1 96 ? -21.361 3.808 15.175 1.00 94.12 96 MET A CA 1
ATOM 816 C C . MET A 1 96 ? -21.895 3.422 13.781 1.00 94.12 96 MET A C 1
ATOM 818 O O . MET A 1 96 ? -22.774 2.569 13.670 1.00 94.12 96 MET A O 1
ATOM 822 N N . ALA A 1 97 ? -21.346 3.980 12.700 1.00 95.00 97 ALA A N 1
ATOM 823 C CA . ALA A 1 97 ? -21.785 3.738 11.325 1.00 95.00 97 ALA A CA 1
ATOM 824 C C . ALA A 1 97 ? -21.057 2.539 10.683 1.00 95.00 97 ALA A C 1
ATOM 826 O O . ALA A 1 97 ? -20.281 2.691 9.742 1.00 95.00 97 ALA A O 1
ATOM 827 N N . VAL A 1 98 ? -21.294 1.327 11.204 1.00 95.69 98 VAL A N 1
ATOM 828 C CA . VAL A 1 98 ? -20.552 0.098 10.836 1.00 95.69 98 VAL A CA 1
ATOM 829 C C . VAL A 1 98 ? -20.474 -0.115 9.319 1.00 95.69 98 VAL A C 1
ATOM 831 O O . VAL A 1 98 ? -19.383 -0.253 8.770 1.00 95.69 98 VAL A O 1
ATOM 834 N N . VAL A 1 99 ? -21.625 -0.133 8.639 1.00 95.94 99 VAL A N 1
ATOM 835 C CA . VAL A 1 99 ? -21.711 -0.456 7.204 1.00 95.94 99 VAL A CA 1
ATOM 836 C C . VAL A 1 99 ? -20.994 0.600 6.361 1.00 95.94 99 VAL A C 1
ATOM 838 O O . VAL A 1 99 ? -20.177 0.258 5.509 1.00 95.94 99 VAL A O 1
ATOM 841 N N . GLN A 1 100 ? -21.238 1.880 6.645 1.00 95.25 100 GLN A N 1
ATOM 842 C CA . GLN A 1 100 ? -20.612 2.996 5.938 1.00 95.25 100 GLN A CA 1
ATOM 843 C C . GLN A 1 100 ? -19.087 2.980 6.100 1.00 95.25 100 GLN A C 1
ATOM 845 O O . GLN A 1 100 ? -18.364 2.999 5.106 1.00 95.25 100 GLN A O 1
ATOM 850 N N . ASN A 1 101 ? -18.583 2.863 7.333 1.00 96.31 101 ASN A N 1
ATOM 851 C CA . ASN A 1 101 ? -17.140 2.845 7.586 1.00 96.31 101 ASN A CA 1
ATOM 852 C C . ASN A 1 101 ? -16.461 1.604 6.991 1.00 96.31 101 ASN A C 1
ATOM 854 O O . ASN A 1 101 ? -15.284 1.661 6.639 1.00 96.31 101 ASN A O 1
ATOM 858 N N . PHE A 1 102 ? -17.172 0.477 6.888 1.00 96.38 102 PHE A N 1
ATOM 859 C CA . PHE A 1 102 ? -16.654 -0.731 6.248 1.00 96.38 102 PHE A CA 1
ATOM 860 C C . PHE A 1 102 ? -16.437 -0.512 4.751 1.00 96.38 102 PHE A C 1
ATOM 862 O O . PHE A 1 102 ? -15.330 -0.728 4.254 1.00 96.38 102 PHE A O 1
ATOM 869 N N . PHE A 1 103 ? -17.458 -0.017 4.045 1.00 96.19 103 PHE A N 1
ATOM 870 C CA . PHE A 1 103 ? -17.328 0.331 2.630 1.00 96.19 103 PHE A CA 1
ATOM 871 C C . PHE A 1 103 ? -16.261 1.399 2.419 1.00 96.19 103 PHE A C 1
ATOM 873 O O . PHE A 1 103 ? -15.400 1.239 1.555 1.00 96.19 103 PHE A O 1
ATOM 880 N N . GLN A 1 104 ? -16.247 2.432 3.261 1.00 95.69 104 GLN A N 1
ATOM 881 C CA . GLN A 1 104 ? -15.208 3.451 3.250 1.00 95.69 104 GLN A CA 1
ATOM 882 C C . GLN A 1 104 ? -13.815 2.812 3.368 1.00 95.69 104 GLN A C 1
ATOM 884 O O . GLN A 1 104 ? -12.959 3.029 2.512 1.00 95.69 104 GLN A O 1
ATOM 889 N N . ALA A 1 105 ? -13.585 1.963 4.368 1.00 96.75 105 ALA A N 1
ATOM 890 C CA . ALA A 1 105 ? -12.299 1.301 4.555 1.00 96.75 105 ALA A CA 1
ATOM 891 C C . ALA A 1 105 ? -11.890 0.456 3.343 1.00 96.75 105 ALA A C 1
ATOM 893 O O . ALA A 1 105 ? -10.725 0.508 2.946 1.00 96.75 105 ALA A O 1
ATOM 894 N N . ILE A 1 106 ? -12.827 -0.262 2.714 1.00 96.88 106 ILE A N 1
ATOM 895 C CA . ILE A 1 106 ? -12.569 -1.004 1.473 1.00 96.88 106 ILE A CA 1
ATOM 896 C C . ILE A 1 106 ? -12.138 -0.052 0.357 1.00 96.88 106 ILE A C 1
ATOM 898 O O . ILE A 1 106 ? -11.062 -0.237 -0.210 1.00 96.88 106 ILE A O 1
ATOM 902 N N . PHE A 1 107 ? -12.934 0.977 0.056 1.00 97.00 107 PHE A N 1
ATOM 903 C CA . PHE A 1 107 ? -12.661 1.891 -1.053 1.00 97.00 107 PHE A CA 1
ATOM 904 C C . PHE A 1 107 ? -11.324 2.612 -0.889 1.00 97.00 107 PHE A C 1
ATOM 906 O O . PHE A 1 107 ? -10.510 2.609 -1.811 1.00 97.00 107 PHE A O 1
ATOM 913 N N . TYR A 1 108 ? -11.045 3.162 0.294 1.00 96.25 108 TYR A N 1
ATOM 914 C CA . TYR A 1 108 ? -9.782 3.853 0.553 1.00 96.25 108 TYR A CA 1
ATOM 915 C C . TYR A 1 108 ? -8.580 2.899 0.546 1.00 96.25 108 TYR A C 1
ATOM 917 O O . TYR A 1 108 ? -7.516 3.269 0.051 1.00 96.25 108 TYR A O 1
ATOM 925 N N . THR A 1 109 ? -8.733 1.662 1.033 1.00 96.50 109 THR A N 1
ATOM 926 C CA . THR A 1 109 ? -7.654 0.659 0.980 1.00 96.50 109 THR A CA 1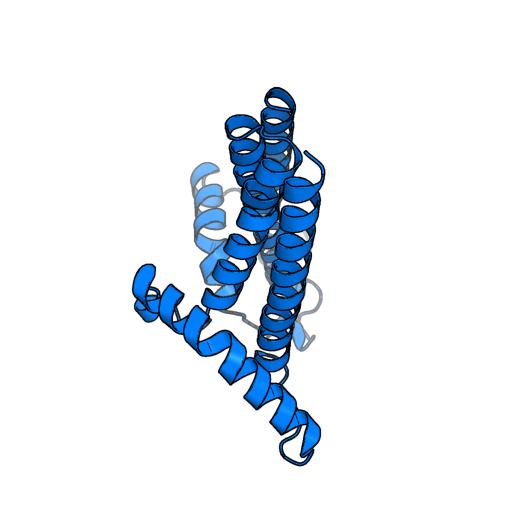
ATOM 927 C C . THR A 1 109 ? -7.367 0.234 -0.459 1.00 96.50 109 THR A C 1
ATOM 929 O O . THR A 1 109 ? -6.208 0.207 -0.867 1.00 96.50 109 THR A O 1
ATOM 932 N N . LEU A 1 110 ? -8.403 -0.033 -1.261 1.00 97.31 110 LEU A N 1
ATOM 933 C CA . LEU A 1 110 ? -8.258 -0.348 -2.684 1.00 97.31 110 LEU A CA 1
ATOM 934 C C . LEU A 1 110 ? -7.628 0.817 -3.451 1.00 97.31 110 LEU A C 1
ATOM 936 O O . LEU A 1 110 ? -6.692 0.610 -4.219 1.00 97.31 110 LEU A O 1
ATOM 940 N N . HIS A 1 111 ? -8.080 2.045 -3.199 1.00 97.12 111 HIS A N 1
ATOM 941 C CA . HIS A 1 111 ? -7.512 3.242 -3.809 1.00 97.12 111 HIS A CA 1
ATOM 942 C C . HIS A 1 111 ? -6.023 3.394 -3.470 1.00 97.12 111 HIS A C 1
ATOM 944 O O . HIS A 1 111 ? -5.207 3.655 -4.354 1.00 97.12 111 HIS A O 1
ATOM 950 N N . PHE A 1 112 ? -5.646 3.171 -2.207 1.00 97.25 112 PHE A N 1
ATOM 951 C CA . PHE A 1 112 ? -4.254 3.202 -1.767 1.00 97.25 112 PHE A CA 1
ATOM 952 C C . PHE A 1 112 ? -3.397 2.123 -2.452 1.00 97.25 112 PHE A C 1
ATOM 954 O O . PHE A 1 112 ? -2.301 2.427 -2.924 1.00 97.25 112 PHE A O 1
ATOM 961 N N . VAL A 1 113 ? -3.904 0.891 -2.585 1.00 96.69 113 VAL A N 1
ATOM 962 C CA . VAL A 1 113 ? -3.224 -0.188 -3.327 1.00 96.69 113 VAL A CA 1
ATOM 963 C C . VAL A 1 113 ? -3.037 0.185 -4.798 1.00 96.69 113 VAL A C 1
ATOM 965 O O . VAL A 1 113 ? -1.934 0.050 -5.328 1.00 96.69 113 VAL A O 1
ATOM 968 N N . LEU A 1 114 ? -4.080 0.708 -5.449 1.00 97.56 114 LEU A N 1
ATOM 969 C CA . LEU A 1 114 ? -4.000 1.173 -6.835 1.00 97.56 114 LEU A CA 1
ATOM 970 C C . LEU A 1 114 ? -3.010 2.326 -6.993 1.00 97.56 114 LEU A C 1
ATOM 972 O O . LEU A 1 114 ? -2.295 2.368 -7.986 1.00 97.56 114 LEU A O 1
ATOM 976 N N . ASN A 1 115 ? -2.919 3.227 -6.012 1.00 97.69 115 ASN A N 1
ATOM 977 C CA . ASN A 1 115 ? -1.946 4.316 -6.028 1.00 97.69 115 ASN A CA 1
ATOM 978 C C . ASN A 1 115 ? -0.505 3.789 -5.947 1.00 97.69 115 ASN A C 1
ATOM 980 O O . ASN A 1 115 ? 0.351 4.228 -6.709 1.00 97.69 115 ASN A O 1
ATOM 984 N N . ILE A 1 116 ? -0.232 2.801 -5.089 1.00 95.75 116 ILE A N 1
ATOM 985 C CA . ILE A 1 116 ? 1.081 2.137 -5.065 1.00 95.75 116 ILE A CA 1
ATOM 986 C C . ILE A 1 116 ? 1.370 1.486 -6.420 1.00 95.75 116 ILE A C 1
ATOM 988 O O . ILE A 1 116 ? 2.454 1.668 -6.973 1.00 95.75 116 ILE A O 1
ATOM 992 N N . TYR A 1 117 ? 0.403 0.750 -6.970 1.00 96.44 117 TYR A N 1
ATOM 993 C CA . TYR A 1 117 ? 0.576 0.072 -8.249 1.00 96.44 117 TYR A CA 1
ATOM 994 C C . TYR A 1 117 ? 0.794 1.055 -9.410 1.00 96.44 117 TYR A C 1
ATOM 996 O O . TYR A 1 117 ? 1.663 0.821 -10.246 1.00 96.44 117 TYR A O 1
ATOM 1004 N N . PHE A 1 118 ? 0.097 2.195 -9.416 1.00 97.94 118 PHE A N 1
ATOM 1005 C CA . PHE A 1 118 ? 0.318 3.288 -10.363 1.00 97.94 118 PHE A CA 1
ATOM 1006 C C . PHE A 1 118 ? 1.782 3.736 -10.358 1.00 97.94 118 PHE A C 1
ATOM 1008 O O . PHE A 1 118 ? 2.428 3.738 -11.403 1.00 97.94 118 PHE A O 1
ATOM 1015 N N . TRP A 1 119 ? 2.344 4.034 -9.183 1.00 97.31 119 TRP A N 1
ATOM 1016 C CA . TRP A 1 119 ? 3.747 4.439 -9.069 1.00 97.31 119 TRP A CA 1
ATOM 1017 C C . TRP A 1 119 ? 4.722 3.333 -9.485 1.00 97.31 119 TRP A C 1
ATOM 1019 O O . TRP A 1 119 ? 5.731 3.631 -10.122 1.00 97.31 119 TRP A O 1
ATOM 1029 N N . ILE A 1 120 ? 4.415 2.060 -9.210 1.00 95.50 120 ILE A N 1
ATOM 1030 C CA . ILE A 1 120 ? 5.208 0.927 -9.719 1.00 95.50 120 ILE A CA 1
ATOM 1031 C C . ILE A 1 120 ? 5.225 0.929 -11.254 1.00 95.50 120 ILE A C 1
ATOM 1033 O O . ILE A 1 120 ? 6.293 0.780 -11.847 1.00 95.50 120 ILE A O 1
ATOM 1037 N N . VAL A 1 121 ? 4.075 1.138 -11.903 1.00 97.06 121 VAL A N 1
ATOM 1038 C CA . VAL A 1 121 ? 3.970 1.193 -13.370 1.00 97.06 121 VAL A CA 1
ATOM 1039 C C . VAL A 1 121 ? 4.673 2.425 -13.940 1.00 97.06 121 VAL A C 1
ATOM 1041 O O . VAL A 1 121 ? 5.350 2.302 -14.958 1.00 97.06 121 VAL A O 1
ATOM 1044 N N . VAL A 1 122 ? 4.586 3.589 -13.287 1.00 97.06 122 VAL A N 1
ATOM 1045 C CA . VAL A 1 122 ? 5.343 4.791 -13.686 1.00 97.06 122 VAL A CA 1
ATOM 1046 C C . VAL A 1 122 ? 6.840 4.499 -13.667 1.00 97.06 122 VAL A C 1
ATOM 1048 O O . VAL A 1 122 ? 7.530 4.751 -14.652 1.00 97.06 122 VAL A O 1
ATOM 1051 N N . ILE A 1 123 ? 7.342 3.911 -12.579 1.00 95.31 123 ILE A N 1
ATOM 1052 C CA . ILE A 1 123 ? 8.752 3.534 -12.462 1.00 95.31 123 ILE A CA 1
ATOM 1053 C C . ILE A 1 123 ? 9.121 2.518 -13.554 1.00 95.31 123 ILE A C 1
ATOM 1055 O O . ILE A 1 123 ? 10.141 2.685 -14.220 1.00 95.31 123 ILE A O 1
ATOM 1059 N N . ALA A 1 124 ? 8.283 1.506 -13.798 1.00 94.44 124 ALA A N 1
ATOM 1060 C CA . ALA A 1 124 ? 8.486 0.532 -14.873 1.00 94.44 124 ALA A CA 1
ATOM 1061 C C . ALA A 1 124 ? 8.595 1.199 -16.250 1.00 94.44 124 ALA A C 1
ATOM 1063 O O . ALA A 1 124 ? 9.530 0.921 -16.999 1.00 94.44 124 ALA A O 1
ATOM 1064 N N . ALA A 1 125 ? 7.668 2.108 -16.563 1.00 94.19 125 ALA A N 1
ATOM 1065 C CA . ALA A 1 125 ? 7.651 2.857 -17.811 1.00 94.19 125 ALA A CA 1
ATOM 1066 C C . ALA A 1 125 ? 8.932 3.686 -17.974 1.00 94.19 125 ALA A C 1
ATOM 1068 O O . ALA A 1 125 ? 9.551 3.651 -19.036 1.00 94.19 125 ALA A O 1
ATOM 1069 N N . ILE A 1 126 ? 9.382 4.357 -16.906 1.00 93.56 126 ILE A N 1
ATOM 1070 C CA . ILE A 1 126 ? 10.645 5.103 -16.899 1.00 93.56 126 ILE A CA 1
ATOM 1071 C C . ILE A 1 126 ? 11.819 4.169 -17.205 1.00 93.56 126 ILE A C 1
ATOM 1073 O O . ILE A 1 126 ? 12.589 4.468 -18.109 1.00 93.56 126 ILE A O 1
ATOM 1077 N N . PHE A 1 127 ? 11.947 3.023 -16.530 1.00 92.12 127 PHE A N 1
ATOM 1078 C CA . PHE A 1 127 ? 13.046 2.079 -16.784 1.00 92.12 127 PHE A CA 1
ATOM 1079 C C . PHE A 1 127 ? 13.017 1.465 -18.193 1.00 92.12 127 PHE A C 1
ATOM 1081 O O . PHE A 1 127 ? 14.072 1.157 -18.739 1.00 92.12 127 PHE A O 1
ATOM 1088 N N . ILE A 1 128 ? 11.839 1.306 -18.801 1.00 90.25 128 ILE A N 1
ATOM 1089 C CA . ILE A 1 128 ? 11.697 0.844 -20.192 1.00 90.25 128 ILE A CA 1
ATOM 1090 C C . ILE A 1 128 ? 12.147 1.927 -21.183 1.00 90.25 128 ILE A C 1
ATOM 1092 O O . ILE A 1 128 ? 12.708 1.629 -22.238 1.00 90.25 128 ILE A O 1
ATOM 1096 N N . ILE A 1 129 ? 11.872 3.190 -20.869 1.00 90.19 129 ILE A N 1
ATOM 1097 C CA . ILE A 1 129 ? 12.124 4.323 -21.759 1.00 90.19 129 ILE A CA 1
ATOM 1098 C C . ILE A 1 129 ? 13.557 4.859 -21.613 1.00 90.19 129 ILE A C 1
ATOM 1100 O O . ILE A 1 129 ? 14.178 5.214 -22.612 1.00 90.19 129 ILE A O 1
ATOM 1104 N N . LEU A 1 130 ? 14.106 4.877 -20.398 1.00 90.75 130 LEU A N 1
ATOM 1105 C CA . LEU A 1 130 ? 15.394 5.486 -20.055 1.00 90.75 130 LEU A CA 1
ATOM 1106 C C . LEU A 1 130 ? 16.567 5.045 -20.959 1.00 90.75 130 LEU A C 1
ATOM 1108 O O . LEU A 1 130 ? 17.283 5.928 -21.436 1.00 90.75 130 LEU A O 1
ATOM 1112 N N . PRO A 1 131 ? 16.763 3.746 -21.277 1.00 89.88 131 PRO A N 1
ATOM 1113 C CA . PRO A 1 131 ? 17.876 3.309 -22.123 1.00 89.88 131 PRO A CA 1
ATOM 1114 C C . PRO A 1 131 ? 17.791 3.806 -23.565 1.00 89.88 131 PRO A C 1
ATOM 1116 O O . PRO A 1 131 ? 18.813 3.872 -24.240 1.00 89.88 131 PRO A O 1
ATOM 1119 N N . ARG A 1 132 ? 16.589 4.168 -24.036 1.00 87.31 132 ARG A N 1
ATOM 1120 C CA . ARG A 1 132 ? 16.389 4.700 -25.389 1.00 87.31 132 ARG A CA 1
ATOM 1121 C C . ARG A 1 132 ? 16.934 6.121 -25.532 1.00 87.31 132 ARG A C 1
ATOM 1123 O O . ARG A 1 132 ? 17.430 6.472 -26.593 1.00 87.31 132 ARG A O 1
ATOM 1130 N N . PHE A 1 133 ? 16.849 6.922 -24.470 1.00 87.19 133 PHE A N 1
ATOM 1131 C CA . PHE A 1 133 ? 17.302 8.317 -24.469 1.00 87.19 133 PHE A CA 1
ATOM 1132 C C . PHE A 1 133 ? 18.723 8.481 -23.924 1.00 87.19 133 PHE A C 1
ATOM 1134 O O . PHE A 1 133 ? 19.464 9.344 -24.383 1.00 87.19 133 PHE A O 1
ATOM 1141 N N . PHE A 1 134 ? 19.120 7.647 -22.960 1.00 89.44 134 PHE A N 1
ATOM 1142 C CA . PHE A 1 134 ? 20.411 7.752 -22.279 1.00 89.44 134 PHE A CA 1
ATOM 1143 C C . PHE A 1 134 ? 21.139 6.399 -22.251 1.00 89.44 134 PHE A C 1
ATOM 1145 O O . PHE A 1 134 ? 21.370 5.844 -21.173 1.00 89.44 134 PHE A O 1
ATOM 1152 N N . PRO A 1 135 ? 21.526 5.845 -23.416 1.00 86.50 135 PRO A N 1
ATOM 1153 C CA . PRO A 1 135 ? 22.087 4.495 -23.509 1.00 86.50 135 PRO A CA 1
ATOM 1154 C C . PRO A 1 135 ? 23.405 4.319 -22.740 1.00 86.50 135 PRO A C 1
ATOM 1156 O O . PRO A 1 135 ? 23.716 3.218 -22.299 1.00 86.50 135 PRO A O 1
ATOM 1159 N N . GLN A 1 136 ? 24.174 5.395 -22.547 1.00 89.31 136 GLN A N 1
ATOM 1160 C CA . GLN A 1 136 ? 25.456 5.365 -21.831 1.00 89.31 136 GLN A CA 1
ATOM 1161 C C . GLN A 1 136 ? 25.308 5.550 -20.308 1.00 89.31 136 GLN A C 1
ATOM 1163 O O . GLN A 1 136 ? 26.287 5.442 -19.573 1.00 89.31 136 GLN A O 1
ATOM 1168 N N . HIS A 1 137 ? 24.103 5.850 -19.811 1.00 88.50 137 HIS A N 1
ATOM 1169 C CA . HIS A 1 137 ? 23.886 6.149 -18.398 1.00 88.50 137 HIS A CA 1
ATOM 1170 C C . HIS A 1 137 ? 23.806 4.868 -17.556 1.00 88.50 137 HIS A C 1
ATOM 1172 O O . HIS A 1 137 ? 23.108 3.920 -17.911 1.00 88.50 137 HIS A O 1
ATOM 1178 N N . THR A 1 138 ? 24.442 4.843 -16.382 1.00 87.06 138 THR A N 1
ATOM 1179 C CA . THR A 1 138 ? 24.489 3.652 -15.506 1.00 87.06 138 THR A CA 1
ATOM 1180 C C . THR A 1 138 ? 23.097 3.134 -15.133 1.00 87.06 138 THR A C 1
ATOM 1182 O O . THR A 1 138 ? 22.845 1.931 -15.204 1.00 87.06 138 THR A O 1
ATOM 1185 N N . LEU A 1 139 ? 22.157 4.036 -14.821 1.00 84.81 139 LEU A N 1
ATOM 1186 C CA . LEU A 1 139 ? 20.769 3.681 -14.490 1.00 84.81 139 LEU A CA 1
ATOM 1187 C C . LEU A 1 139 ? 20.019 2.970 -15.631 1.00 84.81 139 LEU A C 1
ATOM 1189 O O . LEU A 1 139 ? 19.102 2.204 -15.351 1.00 84.81 139 LEU A O 1
ATOM 1193 N N . ALA A 1 140 ? 20.409 3.174 -16.894 1.00 85.06 140 ALA A N 1
ATOM 1194 C CA . ALA A 1 140 ? 19.787 2.506 -18.039 1.00 85.06 140 ALA A CA 1
ATOM 1195 C C . ALA A 1 140 ? 20.112 1.002 -18.099 1.00 85.06 140 ALA A C 1
ATOM 1197 O O . ALA A 1 140 ? 19.369 0.223 -18.691 1.00 85.06 140 ALA A O 1
ATOM 1198 N N . SER A 1 141 ? 21.203 0.572 -17.460 1.00 84.56 141 SER A N 1
ATOM 1199 C CA . SER A 1 141 ? 21.584 -0.844 -17.393 1.00 84.56 141 SER A CA 1
ATOM 1200 C C . SER A 1 141 ? 20.878 -1.614 -16.269 1.00 84.56 141 SER A C 1
ATOM 1202 O O . SER A 1 141 ? 20.889 -2.848 -16.254 1.00 84.56 141 SER A O 1
ATOM 1204 N N . ILE A 1 142 ? 20.239 -0.908 -15.328 1.00 86.12 142 ILE A N 1
ATOM 1205 C CA . ILE A 1 142 ? 19.622 -1.517 -14.150 1.00 86.12 142 ILE A CA 1
ATOM 1206 C C . ILE A 1 142 ? 18.349 -2.254 -14.565 1.00 86.12 142 ILE A C 1
ATOM 1208 O O . ILE A 1 142 ? 17.369 -1.654 -15.002 1.00 86.12 142 ILE A O 1
ATOM 1212 N N . ARG A 1 143 ? 18.331 -3.573 -14.356 1.00 84.62 143 ARG A N 1
ATOM 1213 C CA . ARG A 1 143 ? 17.119 -4.389 -14.475 1.00 84.62 143 ARG A CA 1
ATOM 1214 C C . ARG A 1 143 ? 16.621 -4.765 -13.092 1.00 84.62 143 ARG A C 1
ATOM 1216 O O . ARG A 1 143 ? 17.351 -5.376 -12.318 1.00 84.62 143 ARG A O 1
ATOM 1223 N N . ILE A 1 144 ? 15.363 -4.436 -12.803 1.00 87.00 144 ILE A N 1
ATOM 1224 C CA . ILE A 1 144 ? 14.701 -4.766 -11.537 1.00 87.00 144 ILE A CA 1
ATOM 1225 C C . ILE A 1 144 ? 13.667 -5.869 -11.817 1.00 87.00 144 ILE A C 1
ATOM 1227 O O . ILE A 1 144 ? 12.550 -5.558 -12.239 1.00 87.00 144 ILE A O 1
ATOM 1231 N N . PRO A 1 145 ? 13.991 -7.163 -11.590 1.00 87.06 145 PRO A N 1
ATOM 1232 C CA . PRO A 1 145 ? 13.116 -8.279 -11.968 1.00 87.06 145 PRO A CA 1
ATOM 1233 C C . PRO A 1 145 ? 11.729 -8.204 -11.334 1.00 87.06 145 PRO A C 1
ATOM 1235 O O . PRO A 1 145 ? 10.749 -8.663 -11.909 1.00 87.06 145 PRO A O 1
ATOM 1238 N N . PHE A 1 146 ? 11.650 -7.619 -10.141 1.00 86.06 146 PHE A N 1
ATOM 1239 C CA . PHE A 1 146 ? 10.405 -7.394 -9.425 1.00 86.06 146 PHE A CA 1
ATOM 1240 C C . PHE A 1 146 ? 9.410 -6.537 -10.202 1.00 86.06 146 PHE A C 1
ATOM 1242 O O . PHE A 1 146 ? 8.253 -6.931 -10.346 1.00 86.06 146 PHE A O 1
ATOM 1249 N N . ILE A 1 147 ? 9.865 -5.381 -10.691 1.00 89.62 147 ILE A N 1
ATOM 1250 C CA . ILE A 1 147 ? 9.007 -4.422 -11.384 1.00 89.62 147 ILE A CA 1
ATOM 1251 C C . ILE A 1 147 ? 8.452 -5.095 -12.630 1.00 89.62 147 ILE A C 1
ATOM 1253 O O . ILE A 1 147 ? 7.241 -5.185 -12.774 1.00 89.62 147 ILE A O 1
ATOM 1257 N N . HIS A 1 148 ? 9.337 -5.706 -13.424 1.00 87.62 148 HIS A N 1
ATOM 1258 C CA . HIS A 1 148 ? 8.951 -6.481 -14.596 1.00 87.62 148 HIS A CA 1
ATOM 1259 C C . HIS A 1 148 ? 7.909 -7.553 -14.256 1.00 87.62 148 HIS A C 1
ATOM 1261 O O . HIS A 1 148 ? 6.830 -7.555 -14.822 1.00 87.62 148 HIS A O 1
ATOM 1267 N N . ARG A 1 149 ? 8.167 -8.445 -13.290 1.00 89.00 149 ARG A N 1
ATOM 1268 C CA . ARG A 1 149 ? 7.214 -9.520 -12.943 1.00 89.00 149 ARG A CA 1
ATOM 1269 C C . ARG A 1 149 ? 5.850 -9.003 -12.488 1.00 89.00 149 ARG A C 1
ATOM 1271 O O . ARG A 1 149 ? 4.855 -9.683 -12.705 1.00 89.00 149 ARG A O 1
ATOM 1278 N N . THR A 1 150 ? 5.819 -7.849 -11.829 1.00 89.94 150 THR A N 1
ATOM 1279 C CA . THR A 1 150 ? 4.584 -7.286 -11.275 1.00 89.94 150 THR A CA 1
ATOM 1280 C C . THR A 1 150 ? 3.767 -6.565 -12.346 1.00 89.94 150 THR A C 1
ATOM 1282 O O . THR A 1 150 ? 2.544 -6.645 -12.321 1.00 89.94 150 THR A O 1
ATOM 1285 N N . THR A 1 151 ? 4.417 -5.888 -13.297 1.00 95.00 151 THR A N 1
ATOM 1286 C CA . THR A 1 151 ? 3.730 -5.107 -14.338 1.00 95.00 151 THR A CA 1
ATOM 1287 C C . THR A 1 151 ? 3.466 -5.892 -15.620 1.00 95.00 151 THR A C 1
ATOM 1289 O O . THR A 1 151 ? 2.481 -5.622 -16.304 1.00 95.00 151 THR A O 1
ATOM 1292 N N . GLU A 1 152 ? 4.303 -6.883 -15.938 1.00 94.19 152 GLU A N 1
ATOM 1293 C CA . GLU A 1 152 ? 4.259 -7.610 -17.211 1.00 94.19 152 GLU A CA 1
ATOM 1294 C C . GLU A 1 152 ? 2.921 -8.303 -17.496 1.00 94.19 152 GLU A C 1
ATOM 1296 O O . GLU A 1 152 ? 2.439 -8.156 -18.613 1.00 94.19 152 GLU A O 1
ATOM 1301 N N . PRO A 1 153 ? 2.245 -8.975 -16.540 1.00 95.31 153 PRO A N 1
ATOM 1302 C CA . PRO A 1 153 ? 0.944 -9.588 -16.821 1.00 95.31 153 PRO A CA 1
ATOM 1303 C C . PRO A 1 153 ? -0.110 -8.582 -17.305 1.00 95.31 153 PRO A C 1
ATOM 1305 O O . PRO A 1 153 ? -0.936 -8.900 -18.157 1.00 95.31 153 PRO A O 1
ATOM 1308 N N . VAL A 1 154 ? -0.074 -7.355 -16.778 1.00 95.69 154 VAL A N 1
ATOM 1309 C CA . VAL A 1 154 ? -1.000 -6.288 -17.176 1.00 95.69 154 VAL A CA 1
ATOM 1310 C C . VAL A 1 154 ? -0.576 -5.667 -18.507 1.00 95.69 154 VAL A C 1
ATOM 1312 O O . VAL A 1 154 ? -1.428 -5.379 -19.344 1.00 95.69 154 VAL A O 1
ATOM 1315 N N . PHE A 1 155 ? 0.728 -5.517 -18.747 1.00 95.12 155 PHE A N 1
ATOM 1316 C CA . PHE A 1 155 ? 1.235 -5.058 -20.042 1.00 95.12 155 PHE A CA 1
ATOM 1317 C C . PHE A 1 155 ? 0.867 -6.043 -21.154 1.00 95.12 155 PHE A C 1
ATOM 1319 O O . PHE A 1 155 ? 0.309 -5.634 -22.168 1.00 95.12 155 PHE A O 1
ATOM 1326 N N . GLU A 1 156 ? 1.084 -7.338 -20.927 1.00 93.75 156 GLU A N 1
ATOM 1327 C CA . GLU A 1 156 ? 0.683 -8.421 -21.824 1.00 93.75 156 GLU A CA 1
ATOM 1328 C C . GLU A 1 156 ? -0.822 -8.450 -22.058 1.00 93.75 156 GLU A C 1
ATOM 1330 O O . GLU A 1 156 ? -1.260 -8.587 -23.197 1.00 93.75 156 GLU A O 1
ATOM 1335 N N . PHE A 1 157 ? -1.634 -8.255 -21.016 1.00 94.06 157 PHE A N 1
ATOM 1336 C CA . PHE A 1 157 ? -3.078 -8.118 -21.185 1.00 94.06 157 PHE A CA 1
ATOM 1337 C C . PHE A 1 157 ? -3.423 -7.032 -22.216 1.00 94.06 157 PHE A C 1
ATOM 1339 O O . PHE A 1 157 ? -4.178 -7.302 -23.147 1.00 94.06 157 PHE A O 1
ATOM 1346 N N . PHE A 1 158 ? -2.826 -5.839 -22.118 1.00 94.19 158 PHE A N 1
ATOM 1347 C CA . PHE A 1 158 ? -3.068 -4.771 -23.093 1.00 94.19 158 PHE A CA 1
ATOM 1348 C C . PHE A 1 158 ? -2.482 -5.073 -24.478 1.00 94.19 158 PHE A C 1
ATOM 1350 O O . PHE A 1 158 ? -3.139 -4.801 -25.482 1.00 94.19 158 PHE A O 1
ATOM 1357 N N . ARG A 1 159 ? -1.287 -5.669 -24.565 1.00 91.88 159 ARG A N 1
ATOM 1358 C CA . ARG A 1 159 ? -0.686 -6.078 -25.850 1.00 91.88 159 ARG A CA 1
ATOM 1359 C C . ARG A 1 159 ? -1.561 -7.085 -26.592 1.00 91.88 159 ARG A C 1
ATOM 1361 O O . ARG A 1 159 ? -1.743 -6.954 -27.804 1.00 91.88 159 ARG A O 1
ATOM 1368 N N . ASN A 1 160 ? -2.126 -8.040 -25.857 1.00 92.31 160 ASN A N 1
ATOM 1369 C CA . ASN A 1 160 ? -3.038 -9.047 -26.383 1.00 92.31 160 ASN A CA 1
ATOM 1370 C C . ASN A 1 160 ? -4.398 -8.441 -26.746 1.00 92.31 160 ASN A C 1
ATOM 1372 O O . ASN A 1 160 ? -4.923 -8.740 -27.815 1.00 92.31 160 ASN A O 1
ATOM 1376 N N . LEU A 1 161 ? -4.931 -7.539 -25.913 1.00 91.31 161 LEU A N 1
ATOM 1377 C CA . LEU A 1 161 ? -6.203 -6.852 -26.156 1.00 91.31 161 LEU A CA 1
ATOM 1378 C C . LEU A 1 161 ? -6.188 -6.013 -27.443 1.00 91.31 161 LEU A C 1
ATOM 1380 O O . LEU A 1 161 ? -7.178 -5.979 -28.166 1.00 91.31 161 LEU A O 1
ATOM 1384 N N . PHE A 1 162 ? -5.071 -5.342 -27.734 1.00 87.75 162 PHE A N 1
ATOM 1385 C CA . PHE A 1 162 ? -4.925 -4.457 -28.896 1.00 87.75 162 PHE A CA 1
ATOM 1386 C C . PHE A 1 162 ? -4.161 -5.091 -30.074 1.00 87.75 162 PHE A C 1
ATOM 1388 O O . PHE A 1 162 ? -3.774 -4.381 -31.003 1.00 87.75 162 PHE A O 1
ATOM 1395 N N . HIS A 1 163 ? -3.946 -6.414 -30.056 1.00 72.25 163 HIS A N 1
ATOM 1396 C CA . HIS A 1 163 ? -3.316 -7.190 -31.134 1.00 72.25 163 HIS A CA 1
ATOM 1397 C C . HIS A 1 163 ? -2.013 -6.560 -31.683 1.00 72.25 163 HIS A C 1
ATOM 1399 O O . HIS A 1 163 ? -1.938 -6.137 -32.837 1.00 72.25 163 HIS A O 1
ATOM 1405 N N . SER A 1 164 ? -0.990 -6.485 -30.821 1.00 64.19 164 SER A N 1
ATOM 1406 C CA . SER A 1 164 ? 0.427 -6.155 -31.102 1.00 64.19 164 SER A CA 1
ATOM 1407 C C . SER A 1 164 ? 0.770 -4.784 -31.711 1.00 64.19 164 SER A C 1
ATOM 1409 O O . SER A 1 164 ? 1.951 -4.447 -31.789 1.00 64.19 164 SER A O 1
ATOM 1411 N N . ARG A 1 165 ? -0.201 -3.940 -32.084 1.00 65.81 165 ARG A N 1
ATOM 1412 C CA . ARG A 1 165 ? 0.052 -2.593 -32.648 1.00 65.81 165 ARG A CA 1
ATOM 1413 C C . ARG A 1 165 ? 0.313 -1.497 -31.608 1.00 65.81 165 ARG A C 1
ATOM 1415 O O . ARG A 1 165 ? 0.238 -0.316 -31.927 1.00 65.81 165 ARG A O 1
ATOM 1422 N N . LEU A 1 166 ? 0.641 -1.858 -30.368 1.00 78.50 166 LEU A N 1
ATOM 1423 C CA . LEU A 1 166 ? 1.006 -0.886 -29.328 1.00 78.50 166 LEU A CA 1
ATOM 1424 C C . LEU A 1 166 ? 2.437 -0.359 -29.470 1.00 78.50 166 LEU A C 1
ATOM 1426 O O . LEU A 1 166 ? 2.910 0.370 -28.608 1.00 78.50 166 LEU A O 1
ATOM 1430 N N . GLN A 1 167 ? 3.133 -0.737 -30.535 1.00 82.88 167 GLN A N 1
ATOM 1431 C CA . GLN A 1 167 ? 4.477 -0.280 -30.828 1.00 82.88 167 GLN A CA 1
ATOM 1432 C C . GLN A 1 167 ? 4.426 0.909 -31.786 1.00 82.88 167 GLN A C 1
ATOM 1434 O O . GLN A 1 167 ? 3.989 0.777 -32.927 1.00 82.88 167 GLN A O 1
ATOM 1439 N N . VAL A 1 168 ? 4.890 2.068 -31.325 1.00 83.69 168 VAL A N 1
ATOM 1440 C CA . VAL A 1 168 ? 5.014 3.275 -32.148 1.00 83.69 168 VAL A CA 1
ATOM 1441 C C . VAL A 1 168 ? 6.470 3.446 -32.550 1.00 83.69 168 VAL A C 1
ATOM 1443 O O . VAL A 1 168 ? 7.345 3.625 -31.699 1.00 83.69 168 VAL A O 1
ATOM 1446 N N . GLN A 1 169 ? 6.733 3.386 -33.854 1.00 82.69 169 GLN A N 1
ATOM 1447 C CA . GLN A 1 169 ? 8.032 3.748 -34.405 1.00 82.69 169 GLN A CA 1
ATOM 1448 C C . GLN A 1 169 ? 8.155 5.273 -34.381 1.00 82.69 169 GLN A C 1
ATOM 1450 O O . GLN A 1 169 ? 7.371 5.974 -35.017 1.00 82.69 169 GLN A O 1
ATOM 1455 N N . VAL A 1 170 ? 9.138 5.783 -33.645 1.00 79.00 170 VAL A N 1
ATOM 1456 C CA . VAL A 1 170 ? 9.514 7.200 -33.682 1.00 79.00 170 VAL A CA 1
ATOM 1457 C C . VAL A 1 170 ? 10.766 7.293 -34.552 1.00 79.00 170 VAL A C 1
ATOM 1459 O O . VAL A 1 170 ? 11.656 6.457 -34.405 1.00 79.00 170 VAL A O 1
ATOM 1462 N N . SER A 1 171 ? 10.794 8.241 -35.496 1.00 74.19 171 SER A N 1
ATOM 1463 C CA . SER A 1 171 ? 11.751 8.329 -36.621 1.00 74.19 171 SER A CA 1
ATOM 1464 C C . SER A 1 171 ? 13.194 7.986 -36.252 1.00 74.19 171 SER A C 1
ATOM 1466 O O . SER A 1 171 ? 13.822 7.175 -36.925 1.00 74.19 171 SER A O 1
ATOM 1468 N N . ASP A 1 172 ? 13.678 8.542 -35.146 1.00 74.81 172 ASP A N 1
ATOM 1469 C CA . ASP A 1 172 ? 15.084 8.460 -34.742 1.00 74.81 172 ASP A CA 1
ATOM 1470 C C . ASP A 1 172 ? 15.334 7.438 -33.617 1.00 74.81 172 ASP A C 1
ATOM 1472 O O . ASP A 1 172 ? 16.466 7.240 -33.181 1.00 74.81 172 ASP A O 1
ATOM 1476 N N . LEU A 1 173 ? 14.283 6.763 -33.135 1.00 71.81 173 LEU A N 1
ATOM 1477 C CA . LEU A 1 173 ? 14.331 5.824 -32.010 1.00 71.81 173 LEU A CA 1
ATOM 1478 C C . LEU A 1 173 ? 14.043 4.396 -32.487 1.00 71.81 173 LEU A C 1
ATOM 1480 O O . LEU A 1 173 ? 12.898 4.003 -32.705 1.00 71.81 173 LEU A O 1
ATOM 1484 N N . SER A 1 174 ? 15.098 3.591 -32.599 1.00 75.88 174 SER A N 1
ATOM 1485 C CA . SER A 1 174 ? 15.014 2.134 -32.772 1.00 75.88 174 SER A CA 1
ATOM 1486 C C . SER A 1 174 ? 15.423 1.436 -31.470 1.00 75.88 174 SER A C 1
ATOM 1488 O O . SER A 1 174 ? 16.463 1.803 -30.918 1.00 75.88 174 SER A O 1
ATOM 1490 N N . PRO A 1 175 ? 14.685 0.426 -30.958 1.00 80.56 175 PRO A N 1
ATOM 1491 C CA . PRO A 1 175 ? 13.445 -0.194 -31.462 1.00 80.56 175 PRO A CA 1
ATOM 1492 C C . PRO A 1 175 ? 12.156 0.599 -31.124 1.00 80.56 175 PRO A C 1
ATOM 1494 O O . PRO A 1 175 ? 12.213 1.492 -30.270 1.00 80.56 175 PRO A O 1
ATOM 1497 N N . PRO A 1 176 ? 10.990 0.234 -31.712 1.00 85.50 176 PRO A N 1
ATOM 1498 C CA . PRO A 1 176 ? 9.697 0.868 -31.441 1.00 85.50 176 PRO A CA 1
ATOM 1499 C C . PRO A 1 176 ? 9.369 1.048 -29.949 1.00 85.50 176 PRO A C 1
ATOM 1501 O O . PRO A 1 176 ? 9.747 0.238 -29.089 1.00 85.50 176 PRO A O 1
ATOM 1504 N N . VAL A 1 177 ? 8.620 2.105 -29.632 1.00 87.88 177 VAL A N 1
ATOM 1505 C CA . VAL A 1 177 ? 8.163 2.410 -28.270 1.00 87.88 177 VAL A CA 1
ATOM 1506 C C . VAL A 1 177 ? 6.889 1.628 -27.965 1.00 87.88 177 VAL A C 1
ATOM 1508 O O . VAL A 1 177 ? 5.879 1.806 -28.635 1.00 87.88 177 VAL A O 1
ATOM 1511 N N . ASP A 1 178 ? 6.933 0.784 -26.936 1.00 90.31 178 ASP A N 1
ATOM 1512 C CA . ASP A 1 178 ? 5.767 0.054 -26.426 1.00 90.31 178 ASP A CA 1
ATOM 1513 C C . ASP A 1 178 ? 4.865 0.978 -25.588 1.00 90.31 178 ASP A C 1
ATOM 1515 O O . ASP A 1 178 ? 5.312 1.566 -24.600 1.00 90.31 178 ASP A O 1
ATOM 1519 N N . LEU A 1 179 ? 3.595 1.094 -25.981 1.00 92.50 179 LEU A N 1
ATOM 1520 C CA . LEU A 1 179 ? 2.565 1.900 -25.324 1.00 92.50 179 LEU A CA 1
ATOM 1521 C C . LEU A 1 179 ? 1.824 1.163 -24.197 1.00 92.50 179 LEU A C 1
ATOM 1523 O O . LEU A 1 179 ? 1.037 1.793 -23.486 1.00 92.50 179 LEU A O 1
ATOM 1527 N N . ALA A 1 180 ? 2.050 -0.140 -23.995 1.00 94.06 180 ALA A N 1
ATOM 1528 C CA . ALA A 1 180 ? 1.363 -0.908 -22.952 1.00 94.06 180 ALA A CA 1
ATOM 1529 C C . ALA A 1 180 ? 1.479 -0.294 -21.535 1.00 94.06 180 ALA A C 1
ATOM 1531 O O . ALA A 1 180 ? 0.459 -0.237 -20.834 1.00 94.06 180 ALA A O 1
ATOM 1532 N N . PRO A 1 181 ? 2.639 0.253 -21.104 1.00 95.12 181 PRO A N 1
ATOM 1533 C CA . PRO A 1 181 ? 2.734 0.938 -19.816 1.00 95.12 181 PRO A CA 1
ATOM 1534 C C . PRO A 1 181 ? 1.824 2.168 -19.722 1.00 95.12 181 PRO A C 1
ATOM 1536 O O . PRO A 1 181 ? 1.179 2.378 -18.699 1.00 95.12 181 PRO A O 1
ATOM 1539 N N . PHE A 1 182 ? 1.713 2.952 -20.797 1.00 95.31 182 PHE A N 1
ATOM 1540 C CA . PHE A 1 182 ? 0.870 4.149 -20.831 1.00 95.31 182 PHE A CA 1
ATOM 1541 C C . PHE A 1 182 ? -0.621 3.804 -20.738 1.00 95.31 182 PHE A C 1
ATOM 1543 O O . PHE A 1 182 ? -1.344 4.386 -19.929 1.00 95.31 182 PHE A O 1
ATOM 1550 N N . LEU A 1 183 ? -1.074 2.801 -21.496 1.00 95.31 183 LEU A N 1
ATOM 1551 C CA . LEU A 1 183 ? -2.453 2.311 -21.405 1.00 95.31 183 LEU A CA 1
ATOM 1552 C C . LEU A 1 183 ? -2.776 1.758 -20.016 1.00 95.31 183 LEU A C 1
ATOM 1554 O O . LEU A 1 183 ? -3.863 1.995 -19.494 1.00 95.31 183 LEU A O 1
ATOM 1558 N N . THR A 1 184 ? -1.809 1.090 -19.386 1.00 96.56 184 THR A N 1
ATOM 1559 C CA . THR A 1 184 ? -1.952 0.604 -18.011 1.00 96.56 184 THR A CA 1
ATOM 1560 C C . THR A 1 184 ? -2.156 1.755 -17.028 1.00 96.56 184 THR A C 1
ATOM 1562 O O . THR A 1 184 ? -3.041 1.678 -16.178 1.00 96.56 184 THR A O 1
ATOM 1565 N N . LEU A 1 185 ? -1.396 2.849 -17.156 1.00 97.94 185 LEU A N 1
ATOM 1566 C CA . LEU A 1 185 ? -1.572 4.039 -16.316 1.00 97.94 185 LEU A CA 1
ATOM 1567 C C . LEU A 1 185 ? -2.951 4.676 -16.505 1.00 97.94 185 LEU A C 1
ATOM 1569 O O . LEU A 1 185 ? -3.604 5.005 -15.515 1.00 97.94 185 LEU A O 1
ATOM 1573 N N . ILE A 1 186 ? -3.420 4.798 -17.751 1.00 97.88 186 ILE A N 1
ATOM 1574 C CA . ILE A 1 186 ? -4.769 5.301 -18.047 1.00 97.88 186 ILE A CA 1
ATOM 1575 C C . ILE A 1 186 ? -5.826 4.406 -17.401 1.00 97.88 186 ILE A C 1
ATOM 1577 O O . ILE A 1 186 ? -6.737 4.903 -16.742 1.00 97.88 186 ILE A O 1
ATOM 1581 N N . ALA A 1 187 ? -5.702 3.088 -17.551 1.00 97.75 187 ALA A N 1
ATOM 1582 C CA . ALA A 1 187 ? -6.652 2.145 -16.980 1.00 97.75 187 ALA A CA 1
ATOM 1583 C C . ALA A 1 187 ? -6.696 2.231 -15.448 1.00 97.75 187 ALA A C 1
ATOM 1585 O O . ALA A 1 187 ? -7.783 2.264 -14.872 1.00 97.75 187 ALA A O 1
ATOM 1586 N N . ILE A 1 188 ? -5.537 2.335 -14.785 1.00 98.06 188 ILE A N 1
ATOM 1587 C CA . ILE A 1 188 ? -5.467 2.527 -13.330 1.00 98.06 188 ILE A CA 1
ATOM 1588 C C . ILE A 1 188 ? -6.119 3.853 -12.929 1.00 98.06 188 ILE A C 1
ATOM 1590 O O . ILE A 1 188 ? -6.910 3.871 -11.990 1.00 98.06 188 ILE A O 1
ATOM 1594 N N . TYR A 1 189 ? -5.842 4.942 -13.649 1.00 98.06 189 TYR A N 1
ATOM 1595 C CA . TYR A 1 189 ? -6.438 6.251 -13.374 1.00 98.06 189 TYR A CA 1
ATOM 1596 C C . TYR A 1 189 ? -7.969 6.233 -13.506 1.00 98.06 189 TYR A C 1
ATOM 1598 O O . TYR A 1 189 ? -8.684 6.749 -12.639 1.00 98.06 189 TYR A O 1
ATOM 1606 N N . ILE A 1 190 ? -8.490 5.601 -14.563 1.00 98.19 190 ILE A N 1
ATOM 1607 C CA . ILE A 1 190 ? -9.933 5.419 -14.760 1.00 98.19 190 ILE A CA 1
ATOM 1608 C C . ILE A 1 190 ? -10.508 4.582 -13.618 1.00 98.19 190 ILE A C 1
ATOM 1610 O O . ILE A 1 190 ? -11.507 4.976 -13.020 1.00 98.19 190 ILE A O 1
ATOM 1614 N N . LEU A 1 191 ? -9.864 3.464 -13.274 1.00 98.06 191 LEU A N 1
ATOM 1615 C CA . LEU A 1 191 ? -10.306 2.590 -12.192 1.00 98.06 191 LEU A CA 1
ATOM 1616 C C . LEU A 1 191 ? -10.348 3.327 -10.849 1.00 98.06 191 LEU A C 1
ATOM 1618 O O . LEU A 1 191 ? -11.344 3.227 -10.142 1.00 98.06 191 LEU A O 1
ATOM 1622 N N . GLN A 1 192 ? -9.320 4.110 -10.517 1.00 97.69 192 GLN A N 1
ATOM 1623 C CA . GLN A 1 192 ? -9.293 4.950 -9.316 1.00 97.69 192 GLN A CA 1
ATOM 1624 C C . GLN A 1 192 ? -10.422 5.985 -9.320 1.00 97.69 192 GLN A C 1
ATOM 1626 O O . GLN A 1 192 ? -11.118 6.147 -8.318 1.00 97.69 192 GLN A O 1
ATOM 1631 N N . SER A 1 193 ? -10.638 6.655 -10.452 1.00 97.25 193 SER A N 1
ATOM 1632 C CA . SER A 1 193 ? -11.694 7.658 -10.599 1.00 97.25 193 SER A CA 1
ATOM 1633 C C . SER A 1 193 ? -13.083 7.048 -10.417 1.00 97.25 193 SER A C 1
ATOM 1635 O O . SER A 1 193 ? -13.913 7.597 -9.694 1.00 97.25 193 SER A O 1
ATOM 1637 N N . LEU A 1 194 ? -13.339 5.894 -11.038 1.00 97.56 194 LEU A N 1
ATOM 1638 C CA . LEU A 1 194 ? -14.591 5.156 -10.882 1.00 97.56 194 LEU A CA 1
ATOM 1639 C C . LEU A 1 194 ? -14.767 4.662 -9.446 1.00 97.56 194 LEU A C 1
ATOM 1641 O O . LEU A 1 194 ? -15.837 4.846 -8.876 1.00 97.56 194 LEU A O 1
ATOM 1645 N N . LEU A 1 195 ? -13.714 4.107 -8.842 1.00 97.06 195 LEU A N 1
ATOM 1646 C CA . LEU A 1 195 ? -13.721 3.632 -7.461 1.00 97.06 195 LEU A CA 1
ATOM 1647 C C . LEU A 1 195 ? -14.138 4.745 -6.493 1.00 97.06 195 LEU A C 1
ATOM 1649 O O . LEU A 1 195 ? -15.010 4.528 -5.658 1.00 97.06 195 LEU A O 1
ATOM 1653 N N . MET A 1 196 ? -13.569 5.945 -6.637 1.00 95.88 196 MET A N 1
ATOM 1654 C CA . MET A 1 196 ? -13.899 7.082 -5.772 1.00 95.88 196 MET A CA 1
ATOM 1655 C C . MET A 1 196 ? -15.287 7.663 -6.051 1.00 95.88 196 MET A C 1
ATOM 1657 O O . MET A 1 196 ? -15.966 8.076 -5.115 1.00 95.88 196 MET A O 1
ATOM 1661 N N . ARG A 1 197 ? -15.746 7.660 -7.309 1.00 96.06 197 ARG A N 1
ATOM 1662 C CA . ARG A 1 197 ? -17.127 8.047 -7.642 1.00 96.06 197 ARG A CA 1
ATOM 1663 C C . ARG A 1 197 ? -18.138 7.102 -7.010 1.00 96.06 197 ARG A C 1
ATOM 1665 O O . ARG A 1 197 ? -19.108 7.564 -6.429 1.00 96.06 197 ARG A O 1
ATOM 1672 N N . VAL A 1 198 ? -17.892 5.797 -7.100 1.00 95.06 198 VAL A N 1
ATOM 1673 C CA . VAL A 1 198 ? -18.729 4.782 -6.459 1.00 95.06 198 VAL A CA 1
ATOM 1674 C C . VAL A 1 198 ? -18.683 4.953 -4.944 1.00 95.06 198 VAL A C 1
ATOM 1676 O O . VAL A 1 198 ? -19.736 4.991 -4.324 1.00 95.06 198 VAL A O 1
ATOM 1679 N N . ALA A 1 199 ? -17.500 5.146 -4.353 1.00 93.00 199 ALA A N 1
ATOM 1680 C CA . ALA A 1 199 ? -17.355 5.398 -2.920 1.00 93.00 199 ALA A CA 1
ATOM 1681 C C . ALA A 1 199 ? -18.177 6.606 -2.447 1.00 93.00 199 ALA A C 1
ATOM 1683 O O . ALA A 1 199 ? -18.805 6.535 -1.396 1.00 93.00 199 ALA A O 1
ATOM 1684 N N . ALA A 1 200 ? -18.225 7.682 -3.238 1.00 92.88 200 ALA A N 1
ATOM 1685 C CA . ALA A 1 200 ? -19.011 8.875 -2.934 1.00 92.88 200 ALA A CA 1
ATOM 1686 C C . ALA A 1 200 ? -20.531 8.634 -2.918 1.00 92.88 200 ALA A C 1
ATOM 1688 O O . ALA A 1 200 ? -21.248 9.432 -2.334 1.00 92.88 200 ALA A O 1
ATOM 1689 N N . LEU A 1 201 ? -21.029 7.545 -3.517 1.00 91.69 201 LEU A N 1
ATOM 1690 C CA . LEU A 1 201 ? -22.442 7.153 -3.415 1.00 91.69 201 LEU A CA 1
ATOM 1691 C C . LEU A 1 201 ? -22.782 6.501 -2.065 1.00 91.69 201 LEU A C 1
ATOM 1693 O O . LEU A 1 201 ? -23.955 6.387 -1.724 1.00 91.69 201 LEU A O 1
ATOM 1697 N N . PHE A 1 202 ? -21.770 6.037 -1.325 1.00 79.31 202 PHE A N 1
ATOM 1698 C CA . PHE A 1 202 ? -21.916 5.387 -0.018 1.00 79.31 202 PHE A CA 1
ATOM 1699 C C . PHE A 1 202 ? -21.556 6.308 1.159 1.00 79.31 202 PHE A C 1
ATOM 1701 O O . PHE A 1 202 ? -21.654 5.873 2.309 1.00 79.31 202 PHE A O 1
ATOM 1708 N N . LEU A 1 203 ? -21.094 7.533 0.884 1.00 74.62 203 LEU A N 1
ATOM 1709 C CA . LEU A 1 203 ? -20.729 8.551 1.875 1.00 74.62 203 LEU A CA 1
ATOM 1710 C C . LEU A 1 203 ? -21.875 9.538 2.085 1.00 74.62 203 LEU A C 1
ATOM 1712 O O . LEU A 1 203 ? -22.093 9.876 3.270 1.00 74.62 203 LEU A O 1
#

InterPro domains:
  IPR003425 CCB3/YggT [PF02325] (7-92)
  IPR003425 CCB3/YggT [PF02325] (104-198)

Foldseek 3Di:
DVVLLVVLVVLLVVLVVVLVLLVVQVVCVVVPDDPVDPVSVVSNVVSCVSCVVQLVVQCVVVVCPVVPPPHRCSSVVSNLVSQLCNQQVSVCSVPVPRVLSNLVSVLVSVLVVLVVLLVLLVVVLCLLCVCQVCVPDPSVPDDDVVSCVSCVVQLVVVCVVVVNPQFADDPVTPDTDHCSSVVVSVVSVVVNVVSVVVSVVSD

Sequence (203 aa):
MIVLRNFANIIDMLLQAYLWIVFLAVIFSWFPLSPHDPTAQKIQHFLKRATQPVFNAFRRTFQLQRYTRPIDFTPLLVILTIYFLRIFLVQTLRNMAVVQNFFQAIFYTLHFVLNIYFWIVVIAAIFIILPRFFPQHTLASIRIPFIHRTTEPVFEFFRNLFHSRLQVQVSDLSPPVDLAPFLTLIAIYILQSLLMRVAALFL

Radius of gyration: 21.44 Å; chains: 1; bounding box: 52×30×63 Å

pLDDT: mean 90.52, std 8.27, range [60.03, 98.31]

Organism: NCBI:txid2044937